Protein AF-A0A9P8JEL7-F1 (afdb_monomer)

Organism: Aureobasidium melanogenum (NCBI:txid46634)

pLDDT: mean 77.54, std 18.11, range [28.66, 95.94]

Radius of gyration: 21.6 Å; Cα contacts (8 Å, |Δi|>4): 444; chains: 1; bounding box: 57×40×59 Å

Secondary structure (DSSP, 8-state):
------EEEE-SSEEEEESSSSEEEEEEGGGEEEEEEEETTEEEEEEPPPSSTT-----TTS----SS---GGGSSS---EEEEE--SEE-GGGG-SSS-------------EEHHHHHHHHHHHHTTTTTTT-S-SEEEEEEEEEETTEEEEEEE-SSEEEEEESS-EEEEEGGGEEEEEEEE-TTSSEEEEEEEEEEEEEETTEEEEEEEEEEETT-EEEEE----HHHHHHTTTTSS-SEEEEE--

InterPro domains:
  IPR000969 FACT complex subunit SSRP1/POB3 [PR00887] (147-163)
  IPR000969 FACT complex subunit SSRP1/POB3 [PR00887] (169-185)
  IPR000969 FACT complex subunit SSRP1/POB3 [PR00887] (192-208)
  IPR024954 SSRP1, dimerization domain [PF03531] (2-89)
  IPR038167 SSRP1 domain superfamily [G3DSA:2.30.29.220] (1-96)
  IPR048993 FACT complex subunit SSRP1-like, first PH domain [PF21103] (137-248)
  IPR048993 FACT complex subunit SSRP1-like, first PH domain [cd13230] (132-248)
  IPR050454 RTT106/SSRP1 Histone Chaperone/FACT Complex [PTHR45849] (1-248)

Mean predicted aligned error: 12.72 Å

Solvent-accessible surface area (backbone atoms only — not comparable to full-atom values): 14861 Å² total; per-residue (Å²): 134,89,75,90,69,68,49,78,45,83,56,93,58,29,43,36,35,23,45,90,90,37,82,72,50,72,46,49,27,36,43,48,62,46,72,42,65,78,43,91,36,26,36,33,42,30,36,39,65,36,90,53,100,82,46,82,41,47,53,81,82,66,76,66,88,88,73,89,71,90,59,65,67,77,48,97,72,65,79,55,69,48,76,45,79,37,81,65,67,41,63,89,63,83,77,72,85,77,85,81,95,76,91,74,94,77,90,78,78,90,71,68,41,45,29,25,56,54,52,48,53,52,47,35,60,70,38,39,61,66,64,78,61,54,75,56,32,41,74,47,74,72,42,41,25,72,29,72,74,47,52,26,27,40,38,33,35,91,66,33,38,34,39,46,35,95,70,52,74,46,82,42,50,53,86,28,55,77,42,79,44,83,42,80,40,96,79,81,50,36,32,31,45,37,38,31,35,55,76,47,48,70,58,89,93,48,72,40,44,46,41,30,35,54,42,52,47,84,44,68,42,79,44,69,45,60,68,54,70,66,52,40,53,73,77,44,67,69,77,59,66,66,61,45,79,43,50,79,100

Sequence (249 aa):
RGWNWGKADFGKAELAFNVRNQPAFEIPYTEISNTNLAGKNEVAVEFSLPGDGDETGTNGALGGARGRGKKAGGSVDQMVEMRFYIPGTATRKEKKEEGDEDGSEADGEDDQQNAANLFYEMLMDKAEIGEVAGATFATFLDILHLTPRGRFDIDLYESSLRLRGKTYDYKIQYDSVKKFFLLPKPDDVHQLICIGLDPPLRQGQTRYPFLVMQFKREEDIVLDLNMTEEDLENKYKGKLQPRYEAPIA

Foldseek 3Di:
DPDDDADWDDDQFWIFGDDPNHTPDIGGLQQFQDWFCPDLQKIKTFGQADPDDPDPSTLPVSDDPPPDDPPPNPDPDDDGMDMDGHDDFDDPCPVPPDDDDDDDDDDDDDPRHRRNVVVRVSSCVSSVNPVSLDDFQWKDAQWQWPVVGFTWIWTHGDFWIWTHGPGDIDIGGPVQFDDWDWAQDPVNFKIKIKTAGVVFDDDPPDGHRIIITIFTQPDWDKIATPDDPCCCCPVVVVVDDRIDTHGPD

Structure (mmCIF, N/CA/C/O backbone):
data_AF-A0A9P8JEL7-F1
#
_entry.id   AF-A0A9P8JEL7-F1
#
loop_
_atom_site.group_PDB
_atom_site.id
_atom_site.type_symbol
_atom_site.label_atom_id
_atom_site.label_alt_id
_atom_site.label_comp_id
_atom_site.label_asym_id
_atom_site.label_entity_id
_atom_site.label_seq_id
_atom_site.pdbx_PDB_ins_code
_atom_site.Cartn_x
_atom_site.Cartn_y
_atom_site.Cartn_z
_atom_site.occupancy
_atom_site.B_iso_or_equiv
_atom_site.auth_seq_id
_atom_site.auth_comp_id
_atom_site.auth_asym_id
_atom_site.auth_atom_id
_atom_site.pdbx_PDB_model_num
ATOM 1 N N . ARG A 1 1 ? 12.492 -6.260 -33.524 1.00 61.81 1 ARG A N 1
ATOM 2 C CA . ARG A 1 1 ? 13.574 -7.277 -33.418 1.00 61.81 1 ARG A CA 1
ATOM 3 C C . ARG A 1 1 ? 13.517 -8.103 -32.123 1.00 61.81 1 ARG A C 1
ATOM 5 O O . ARG A 1 1 ? 14.362 -8.969 -31.977 1.00 61.81 1 ARG A O 1
ATOM 12 N N . GLY A 1 2 ? 12.522 -7.922 -31.239 1.00 72.88 2 GLY A N 1
ATOM 13 C CA . GLY A 1 2 ? 12.287 -8.836 -30.107 1.00 72.88 2 GLY A CA 1
ATOM 14 C C . GLY A 1 2 ? 13.440 -8.947 -29.104 1.00 72.88 2 GLY A C 1
ATOM 15 O O . GLY A 1 2 ? 13.518 -9.935 -28.389 1.00 72.88 2 GLY A O 1
ATOM 16 N N . TRP A 1 3 ? 14.362 -7.981 -29.085 1.00 82.06 3 TRP A N 1
ATOM 17 C CA . TRP A 1 3 ? 15.467 -7.961 -28.132 1.00 82.06 3 TRP A CA 1
ATOM 18 C C . TRP A 1 3 ? 14.985 -7.384 -26.809 1.00 82.06 3 TRP A C 1
ATOM 20 O O . TRP A 1 3 ? 14.320 -6.353 -26.791 1.00 82.06 3 TRP A O 1
ATOM 30 N N . ASN A 1 4 ? 15.344 -8.060 -25.726 1.00 80.44 4 ASN A N 1
ATOM 31 C CA . ASN A 1 4 ? 14.896 -7.787 -24.364 1.00 80.44 4 ASN A CA 1
ATOM 32 C C . ASN A 1 4 ? 16.039 -7.315 -23.447 1.00 80.44 4 ASN A C 1
ATOM 34 O O . ASN A 1 4 ? 15.911 -7.367 -22.229 1.00 80.44 4 ASN A O 1
ATOM 38 N N . TRP A 1 5 ? 17.165 -6.881 -24.022 1.00 87.00 5 TRP A N 1
ATOM 39 C CA . TRP A 1 5 ? 18.297 -6.309 -23.293 1.00 87.00 5 TRP A CA 1
ATOM 40 C C . TRP A 1 5 ? 18.553 -4.875 -23.757 1.00 87.00 5 TRP A C 1
ATOM 42 O O . TRP A 1 5 ? 18.529 -4.581 -24.955 1.00 87.00 5 TRP A O 1
ATOM 52 N N . GLY A 1 6 ? 18.812 -3.984 -22.806 1.00 89.44 6 GLY A N 1
ATOM 53 C CA . GLY A 1 6 ? 18.900 -2.549 -23.042 1.00 89.44 6 GLY A CA 1
ATOM 54 C C . GLY A 1 6 ? 19.285 -1.791 -21.778 1.00 89.44 6 GLY A C 1
ATOM 55 O O . GLY A 1 6 ? 19.618 -2.402 -20.763 1.00 89.44 6 GLY A O 1
ATOM 56 N N . LYS A 1 7 ? 19.258 -0.463 -21.865 1.00 88.94 7 LYS A N 1
ATOM 57 C CA . LYS A 1 7 ? 19.466 0.447 -20.736 1.00 88.94 7 LYS A CA 1
ATOM 58 C C . LYS A 1 7 ? 18.164 1.171 -20.435 1.00 88.94 7 LYS A C 1
ATOM 60 O O . LYS A 1 7 ? 17.445 1.530 -21.361 1.00 88.94 7 LYS A O 1
ATOM 65 N N . ALA A 1 8 ? 17.869 1.347 -19.158 1.00 90.12 8 ALA A N 1
ATOM 66 C CA . ALA A 1 8 ? 16.723 2.116 -18.717 1.00 90.12 8 ALA A CA 1
ATOM 67 C C . ALA A 1 8 ? 17.199 3.510 -18.301 1.00 90.12 8 ALA A C 1
ATOM 69 O O . ALA A 1 8 ? 18.075 3.624 -17.446 1.00 90.12 8 ALA A O 1
ATOM 70 N N . ASP A 1 9 ? 16.623 4.538 -18.911 1.00 90.44 9 ASP A N 1
ATOM 71 C CA . ASP A 1 9 ? 16.961 5.935 -18.677 1.00 90.44 9 ASP A CA 1
ATOM 72 C C . ASP A 1 9 ? 15.763 6.641 -18.031 1.00 90.44 9 ASP A C 1
ATOM 74 O O . ASP A 1 9 ? 14.642 6.627 -18.549 1.00 90.44 9 ASP A O 1
ATOM 78 N N . PHE A 1 10 ? 15.998 7.256 -16.872 1.00 89.94 10 PHE A N 1
ATOM 79 C CA . PHE A 1 10 ? 14.973 7.982 -16.127 1.00 89.94 10 PHE A CA 1
ATOM 80 C C . PHE A 1 10 ? 14.831 9.399 -16.684 1.00 89.94 10 PHE A C 1
ATOM 82 O O . PHE A 1 10 ? 15.595 10.304 -16.340 1.00 89.94 10 PHE A O 1
ATOM 89 N N . GLY A 1 11 ? 13.835 9.595 -17.545 1.00 88.00 11 GLY A N 1
ATOM 90 C CA . GLY A 1 11 ? 13.471 10.899 -18.079 1.00 88.00 11 GLY A CA 1
ATOM 91 C C . GLY A 1 11 ? 12.757 11.780 -17.051 1.00 88.00 11 GLY A C 1
ATOM 92 O O . GLY A 1 11 ? 12.637 11.457 -15.864 1.00 88.00 11 GLY A O 1
ATOM 93 N N . LYS A 1 12 ? 12.252 12.928 -17.518 1.00 85.31 12 LYS A N 1
ATOM 94 C CA . LYS A 1 12 ? 11.500 13.863 -16.666 1.00 85.31 12 LYS A CA 1
ATOM 95 C C . LYS A 1 12 ? 10.100 13.348 -16.314 1.00 85.31 12 LYS A C 1
ATOM 97 O O . LYS A 1 12 ? 9.680 13.536 -15.183 1.00 85.31 12 LYS A O 1
ATOM 102 N N . ALA A 1 13 ? 9.400 12.733 -17.267 1.00 84.19 13 ALA A N 1
ATOM 103 C CA . ALA A 1 13 ? 8.003 12.304 -17.114 1.00 84.19 13 ALA A CA 1
ATOM 104 C C . ALA A 1 13 ? 7.783 10.802 -17.380 1.00 84.19 13 ALA A C 1
ATOM 106 O O . ALA A 1 13 ? 6.679 10.292 -17.179 1.00 84.19 13 ALA A O 1
ATOM 107 N N . GLU A 1 14 ? 8.817 10.099 -17.837 1.00 89.50 14 GLU A N 1
ATOM 108 C CA . GLU A 1 14 ? 8.738 8.699 -18.239 1.00 89.50 14 GLU A CA 1
ATOM 109 C C . GLU A 1 14 ? 10.064 7.968 -18.029 1.00 89.50 14 GLU A C 1
ATOM 111 O O . GLU A 1 14 ? 11.141 8.574 -18.027 1.00 89.50 14 GLU A O 1
ATOM 116 N N . LEU A 1 15 ? 9.956 6.653 -17.876 1.00 91.56 15 LEU A N 1
ATOM 117 C CA . LEU A 1 15 ? 11.054 5.701 -17.916 1.00 91.56 15 LEU A CA 1
ATOM 118 C C . LEU A 1 15 ? 11.219 5.211 -19.360 1.00 91.56 15 LEU A C 1
ATOM 120 O O . LEU A 1 15 ? 10.336 4.525 -19.877 1.00 91.56 15 LEU A O 1
ATOM 124 N N . ALA A 1 16 ? 12.343 5.524 -20.000 1.00 91.75 16 ALA A N 1
ATOM 125 C CA . ALA A 1 16 ? 12.637 5.086 -21.362 1.00 91.75 16 ALA A CA 1
ATOM 126 C C . ALA A 1 16 ? 13.531 3.841 -21.349 1.00 91.75 16 ALA A C 1
ATOM 128 O O . ALA A 1 16 ? 14.573 3.824 -20.696 1.00 91.75 16 ALA A O 1
ATOM 129 N N . PHE A 1 17 ? 13.162 2.796 -22.090 1.00 92.06 17 PHE A N 1
ATOM 130 C CA . PHE A 1 17 ? 14.003 1.613 -22.270 1.00 92.06 17 PHE A CA 1
ATOM 131 C C . PHE A 1 17 ? 14.649 1.624 -23.654 1.00 92.06 17 PHE A C 1
ATOM 133 O O . PHE A 1 17 ? 13.976 1.482 -24.675 1.00 92.06 17 PHE A O 1
ATOM 140 N N . ASN A 1 18 ? 15.972 1.760 -23.691 1.00 90.25 18 ASN A N 1
ATOM 141 C CA . ASN A 1 18 ? 16.765 1.927 -24.898 1.00 90.25 18 ASN A CA 1
ATOM 142 C C . ASN A 1 18 ? 17.495 0.638 -25.295 1.00 90.25 18 ASN A C 1
ATOM 144 O O . ASN A 1 18 ? 18.279 0.071 -24.531 1.00 90.25 18 ASN A O 1
ATOM 148 N N . VAL A 1 19 ? 17.323 0.214 -26.547 1.00 91.12 19 VAL A N 1
ATOM 149 C CA . VAL A 1 19 ? 18.036 -0.918 -27.152 1.00 91.12 19 VAL A CA 1
ATOM 150 C C . VAL A 1 19 ? 18.961 -0.383 -28.243 1.00 91.12 19 VAL A C 1
ATOM 152 O O . VAL A 1 19 ? 18.504 0.074 -29.286 1.00 91.12 19 VAL A O 1
ATOM 155 N N . ARG A 1 20 ? 20.282 -0.451 -28.020 1.00 86.38 20 ARG A N 1
ATOM 156 C CA . ARG A 1 20 ? 21.312 0.145 -28.904 1.00 86.38 20 ARG A CA 1
ATOM 157 C C . ARG A 1 20 ? 21.113 1.652 -29.142 1.00 86.38 20 ARG A C 1
ATOM 159 O O . ARG A 1 20 ? 21.186 2.108 -30.281 1.00 86.38 20 ARG A O 1
ATOM 166 N N . ASN A 1 21 ? 20.874 2.409 -28.072 1.00 82.50 21 ASN A N 1
ATOM 167 C CA . ASN A 1 21 ? 20.646 3.862 -28.116 1.00 82.50 21 ASN A CA 1
ATOM 168 C C . ASN A 1 21 ? 19.451 4.268 -28.999 1.00 82.50 21 ASN A C 1
ATOM 170 O O . ASN A 1 21 ? 19.449 5.337 -29.606 1.00 82.50 21 ASN A O 1
ATOM 174 N N . GLN A 1 22 ? 18.457 3.388 -29.114 1.00 85.06 22 GLN A N 1
ATOM 175 C CA . GLN A 1 22 ? 17.167 3.676 -29.730 1.00 85.06 22 GLN A CA 1
ATOM 176 C C . GLN A 1 22 ? 16.063 3.312 -28.731 1.00 85.06 22 GLN A C 1
ATOM 178 O O . GLN A 1 22 ? 16.150 2.225 -28.145 1.00 85.06 22 GLN A O 1
ATOM 183 N N . PRO A 1 23 ? 15.036 4.160 -28.558 1.00 85.88 23 PRO A N 1
ATOM 184 C CA . PRO A 1 23 ? 13.928 3.874 -27.657 1.00 85.88 23 PRO A CA 1
ATOM 185 C C . PRO A 1 23 ? 13.154 2.658 -28.157 1.00 85.88 23 PRO A C 1
ATOM 187 O O . PRO A 1 23 ? 12.724 2.592 -29.310 1.00 85.88 23 PRO A O 1
ATOM 190 N N . ALA A 1 24 ? 13.027 1.656 -27.290 1.00 88.81 24 ALA A N 1
ATOM 191 C CA . ALA A 1 24 ? 12.201 0.483 -27.533 1.00 88.81 24 ALA A CA 1
ATOM 192 C C . ALA A 1 24 ? 10.780 0.705 -27.011 1.00 88.81 24 ALA A C 1
ATOM 194 O O . ALA A 1 24 ? 9.824 0.399 -27.720 1.00 88.81 24 ALA A O 1
ATOM 195 N N . PHE A 1 25 ? 10.651 1.233 -25.793 1.00 89.19 25 PHE A N 1
ATOM 196 C CA . PHE A 1 25 ? 9.383 1.663 -25.214 1.00 89.19 25 PHE A CA 1
ATOM 197 C C . PHE A 1 25 ? 9.615 2.700 -24.113 1.00 89.19 25 PHE A C 1
ATOM 199 O O . PHE A 1 25 ? 10.713 2.804 -23.565 1.00 89.19 25 PHE A O 1
ATOM 206 N N . GLU A 1 26 ? 8.554 3.423 -23.779 1.00 90.06 26 GLU A N 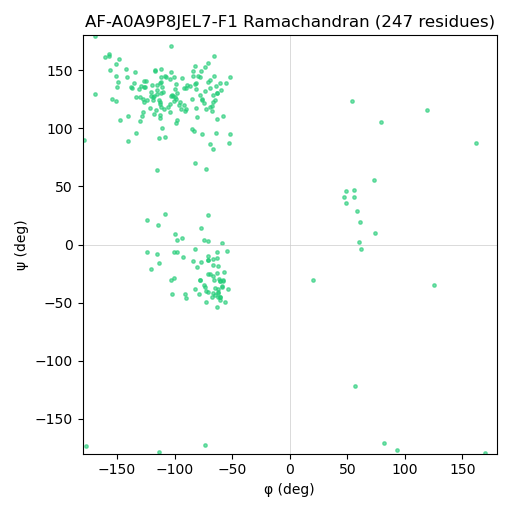1
ATOM 207 C CA . GLU A 1 26 ? 8.509 4.434 -22.726 1.00 90.06 26 GLU A CA 1
ATOM 208 C C . GLU A 1 26 ? 7.341 4.104 -21.792 1.00 90.06 26 GLU A C 1
ATOM 210 O O . GLU A 1 26 ? 6.258 3.734 -22.251 1.00 90.06 26 GLU A O 1
ATOM 215 N N . ILE A 1 27 ? 7.573 4.196 -20.483 1.00 89.88 27 ILE A N 1
ATOM 216 C CA . ILE A 1 27 ? 6.541 4.045 -19.456 1.00 89.88 27 ILE A CA 1
ATOM 217 C C . ILE A 1 27 ? 6.348 5.404 -18.783 1.00 89.88 27 ILE A C 1
ATOM 219 O O . ILE A 1 27 ? 7.223 5.831 -18.023 1.00 89.88 27 ILE A O 1
ATOM 223 N N . PRO A 1 28 ? 5.220 6.091 -19.019 1.00 88.75 28 PRO A N 1
ATOM 224 C CA . PRO A 1 28 ? 4.917 7.333 -18.326 1.00 88.75 28 PRO A CA 1
ATOM 225 C C . PRO A 1 28 ? 4.769 7.082 -16.826 1.00 88.75 28 PRO A C 1
ATOM 227 O O . PRO A 1 28 ? 3.972 6.236 -16.424 1.00 88.75 28 PRO A O 1
ATOM 230 N N . TYR A 1 29 ? 5.443 7.869 -15.986 1.00 86.12 29 TYR A N 1
ATOM 231 C CA . TYR A 1 29 ? 5.352 7.705 -14.530 1.00 86.12 29 TYR A CA 1
ATOM 232 C C . TYR A 1 29 ? 3.913 7.840 -14.016 1.00 86.12 29 TYR A C 1
ATOM 234 O O . TYR A 1 29 ? 3.506 7.143 -13.096 1.00 86.12 29 TYR A O 1
ATOM 242 N N . THR A 1 30 ? 3.101 8.661 -14.691 1.00 82.00 30 THR A N 1
ATOM 243 C CA . THR A 1 30 ? 1.664 8.817 -14.413 1.00 82.00 30 THR A CA 1
ATOM 244 C C . THR A 1 30 ? 0.857 7.519 -14.501 1.00 82.00 30 THR A C 1
ATOM 246 O O . THR A 1 30 ? -0.240 7.479 -13.956 1.00 82.00 30 THR A O 1
ATOM 249 N N . GLU A 1 31 ? 1.329 6.508 -15.239 1.00 81.75 31 GLU A N 1
ATOM 250 C CA . GLU A 1 31 ? 0.636 5.221 -15.426 1.00 81.75 31 GLU A CA 1
ATOM 251 C C . GLU A 1 31 ? 1.069 4.161 -14.414 1.00 81.75 31 GLU A C 1
ATOM 253 O O . GLU A 1 31 ? 0.434 3.111 -14.325 1.00 81.75 31 GLU A O 1
ATOM 258 N N . ILE A 1 32 ? 2.135 4.424 -13.660 1.00 85.44 32 ILE A N 1
ATOM 259 C CA . ILE A 1 32 ? 2.642 3.501 -12.657 1.00 85.44 32 ILE A CA 1
ATOM 260 C C . ILE A 1 32 ? 1.798 3.674 -11.398 1.00 85.44 32 ILE A C 1
ATOM 262 O O . ILE A 1 32 ? 1.772 4.747 -10.795 1.00 85.44 32 ILE A O 1
ATOM 266 N N . SER A 1 33 ? 1.100 2.614 -11.000 1.00 80.69 33 SER A N 1
ATOM 267 C CA . SER A 1 33 ? 0.328 2.599 -9.758 1.00 80.69 33 SER A CA 1
ATOM 268 C C . SER A 1 33 ? 1.210 2.296 -8.556 1.00 80.69 33 SER A C 1
ATOM 270 O O . SER A 1 33 ? 0.976 2.815 -7.465 1.00 80.69 33 SER A O 1
ATOM 272 N N . ASN A 1 34 ? 2.176 1.397 -8.747 1.00 83.31 34 ASN A N 1
ATOM 273 C CA . ASN A 1 34 ? 3.016 0.864 -7.689 1.00 83.31 34 ASN A CA 1
ATOM 274 C C . ASN A 1 34 ? 4.303 0.255 -8.266 1.00 83.31 34 ASN A C 1
ATOM 276 O O . ASN A 1 34 ? 4.383 -0.077 -9.450 1.00 83.31 34 ASN A O 1
ATOM 280 N N . THR A 1 35 ? 5.309 0.081 -7.417 1.00 87.25 35 THR A N 1
ATOM 281 C CA . THR A 1 35 ? 6.553 -0.617 -7.755 1.00 87.25 35 THR A CA 1
ATOM 282 C C . THR A 1 35 ? 7.023 -1.444 -6.564 1.00 87.25 35 THR A C 1
ATOM 284 O O . THR A 1 35 ? 6.731 -1.111 -5.417 1.00 87.25 35 THR A O 1
ATOM 287 N N . ASN A 1 36 ? 7.724 -2.549 -6.821 1.00 84.94 36 ASN A N 1
ATOM 288 C CA . ASN A 1 36 ? 8.219 -3.464 -5.791 1.00 84.94 36 ASN A CA 1
ATOM 289 C C . ASN A 1 36 ? 9.509 -4.179 -6.244 1.00 84.94 36 ASN A C 1
ATOM 291 O O . ASN A 1 36 ? 9.649 -4.567 -7.403 1.00 84.94 36 ASN A O 1
ATOM 295 N N . LEU A 1 37 ? 10.423 -4.433 -5.308 1.00 84.44 37 LEU A N 1
ATOM 296 C CA . LEU A 1 37 ? 11.489 -5.429 -5.422 1.00 84.44 37 LEU A CA 1
ATOM 297 C C . LEU A 1 37 ? 10.928 -6.867 -5.401 1.00 84.44 37 LEU A C 1
ATOM 299 O O . LEU A 1 37 ? 10.891 -7.543 -4.371 1.00 84.44 37 LEU A O 1
ATOM 303 N N . ALA A 1 38 ? 10.537 -7.370 -6.573 1.00 76.31 38 ALA A N 1
ATOM 304 C CA . ALA A 1 38 ? 10.026 -8.733 -6.754 1.00 76.31 38 ALA A CA 1
ATOM 305 C C . ALA A 1 38 ? 11.081 -9.834 -6.511 1.00 76.31 38 ALA A C 1
ATOM 307 O O . ALA A 1 38 ? 10.733 -10.995 -6.289 1.00 76.31 38 ALA A O 1
ATOM 308 N N . GLY A 1 39 ? 12.367 -9.480 -6.530 1.00 80.31 39 GLY A N 1
ATOM 309 C CA . GLY A 1 39 ? 13.484 -10.379 -6.261 1.00 80.31 39 GLY A CA 1
ATOM 310 C C . GLY A 1 39 ? 14.790 -9.608 -6.092 1.00 80.31 39 GLY A C 1
ATOM 311 O O . GLY A 1 39 ? 14.823 -8.391 -6.237 1.00 80.31 39 GLY A O 1
ATOM 312 N N . LYS A 1 40 ? 15.899 -10.313 -5.819 1.00 82.50 40 LYS A N 1
ATOM 313 C CA . LYS A 1 40 ? 17.206 -9.668 -5.575 1.00 82.50 40 LYS A CA 1
ATOM 314 C C . LYS A 1 40 ? 17.608 -8.718 -6.710 1.00 82.50 40 LYS A C 1
ATOM 316 O O . LYS A 1 40 ? 18.161 -7.667 -6.437 1.00 82.50 40 LYS A O 1
ATOM 321 N N . ASN A 1 41 ? 17.323 -9.096 -7.952 1.00 89.00 41 ASN A N 1
ATOM 322 C CA . ASN A 1 41 ? 17.662 -8.334 -9.153 1.00 89.00 41 ASN A CA 1
ATOM 323 C C . ASN A 1 41 ? 16.413 -8.051 -10.002 1.00 89.00 41 ASN A C 1
ATOM 325 O O . ASN A 1 41 ? 16.527 -7.865 -11.208 1.00 89.00 41 ASN A O 1
ATOM 329 N N . GLU A 1 42 ? 15.218 -8.108 -9.412 1.00 89.69 42 GLU A N 1
ATOM 330 C CA . GLU A 1 42 ? 13.962 -7.971 -10.151 1.00 89.69 42 GLU A CA 1
ATOM 331 C C . GLU A 1 42 ? 13.127 -6.834 -9.579 1.00 89.69 42 GLU A C 1
ATOM 333 O O . GLU A 1 42 ? 12.792 -6.845 -8.395 1.00 89.69 42 GLU A O 1
ATOM 338 N N . VAL A 1 43 ? 12.767 -5.882 -10.438 1.00 90.25 43 VAL A N 1
ATOM 339 C CA . VAL A 1 43 ? 11.871 -4.773 -10.097 1.00 90.25 43 VAL A CA 1
ATOM 340 C C . VAL A 1 43 ? 10.574 -4.945 -10.874 1.00 90.25 43 VAL A C 1
ATOM 342 O O . VAL A 1 43 ? 10.588 -5.004 -12.105 1.00 90.25 43 VAL A O 1
ATOM 345 N N . ALA A 1 44 ? 9.462 -5.058 -10.154 1.00 90.38 44 ALA A N 1
ATOM 346 C CA . ALA A 1 44 ? 8.118 -5.089 -10.708 1.00 90.38 44 ALA A CA 1
ATOM 347 C C . ALA A 1 44 ? 7.539 -3.674 -10.762 1.00 90.38 44 ALA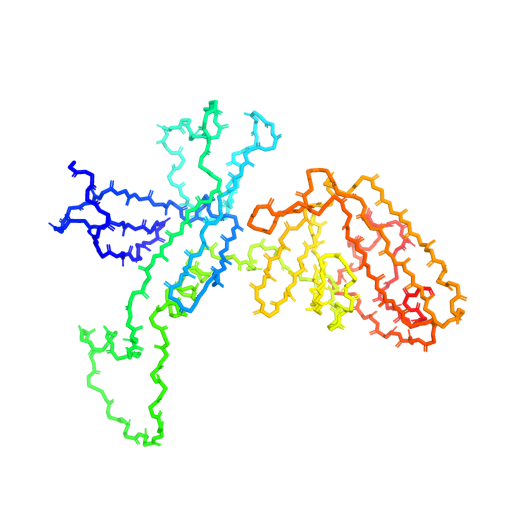 A C 1
ATOM 349 O O . ALA A 1 44 ? 7.623 -2.926 -9.792 1.00 90.38 44 ALA A O 1
ATOM 350 N N . VAL A 1 45 ? 6.933 -3.343 -11.896 1.00 90.19 45 VAL A N 1
ATOM 351 C CA . VAL A 1 45 ? 6.216 -2.100 -12.168 1.00 90.19 45 VAL A CA 1
ATOM 352 C C . VAL A 1 45 ? 4.764 -2.473 -12.421 1.00 90.19 45 VAL A C 1
ATOM 354 O O . VAL A 1 45 ? 4.466 -3.193 -13.377 1.00 90.19 45 VAL A O 1
ATOM 357 N N . GLU A 1 46 ? 3.874 -2.019 -11.549 1.00 86.62 46 GLU A N 1
ATOM 358 C CA . GLU A 1 46 ? 2.436 -2.245 -11.656 1.00 86.62 46 GLU A CA 1
ATOM 359 C C . GLU A 1 46 ? 1.775 -1.017 -12.274 1.00 86.62 46 GLU A C 1
ATOM 361 O O . GLU A 1 46 ? 2.118 0.123 -11.948 1.00 86.62 46 GLU A O 1
ATOM 366 N N . PHE A 1 47 ? 0.834 -1.258 -13.182 1.00 84.69 47 PHE A N 1
ATOM 367 C CA . PHE A 1 47 ? 0.159 -0.205 -13.926 1.00 84.69 47 PHE A CA 1
ATOM 368 C C . PHE A 1 47 ? -1.245 0.018 -13.389 1.00 84.69 47 PHE A C 1
ATOM 370 O O . PHE A 1 47 ? -1.972 -0.924 -13.062 1.00 84.69 47 PHE A O 1
ATOM 377 N N . SER A 1 48 ? -1.656 1.280 -13.369 1.00 75.06 48 SER A N 1
ATOM 378 C CA . SER A 1 48 ? -3.023 1.632 -13.029 1.00 75.06 48 SER A CA 1
ATOM 379 C C . SER A 1 48 ? -3.991 1.148 -14.102 1.00 75.06 48 SER A C 1
ATOM 381 O O . SER A 1 48 ? -3.944 1.589 -15.252 1.00 75.06 48 SER A O 1
ATOM 383 N N . LEU A 1 49 ? -4.917 0.278 -13.707 1.00 69.56 49 LEU A N 1
ATOM 384 C CA . LEU A 1 49 ? -6.019 -0.142 -14.563 1.00 69.56 49 LEU A CA 1
ATOM 385 C C . LEU A 1 49 ? -7.205 0.814 -14.371 1.00 69.56 49 LEU A C 1
ATOM 387 O O . LEU A 1 49 ? -7.514 1.171 -13.232 1.00 69.56 49 LEU A O 1
ATOM 391 N N . PRO A 1 50 ? -7.885 1.236 -15.445 1.00 62.94 50 PRO A N 1
ATOM 392 C CA . PRO A 1 50 ? -9.122 1.996 -15.327 1.00 62.94 50 PRO A CA 1
ATOM 393 C C . PRO A 1 50 ? -10.211 1.109 -14.715 1.00 62.94 50 PRO A C 1
ATOM 395 O O . PRO A 1 50 ? -10.502 0.033 -15.239 1.00 62.94 50 PRO A O 1
ATOM 398 N N . GLY A 1 51 ? -10.785 1.552 -13.593 1.00 55.56 51 GLY A N 1
ATOM 399 C CA . GLY A 1 51 ? -11.793 0.798 -12.838 1.00 55.56 51 GLY A CA 1
ATOM 400 C C . GLY A 1 51 ? -13.118 0.625 -13.581 1.00 55.56 51 GLY A C 1
ATOM 401 O O . GLY A 1 51 ? -13.791 -0.374 -13.383 1.00 55.56 51 GLY A O 1
ATOM 402 N N . ASP A 1 52 ? -13.444 1.557 -14.472 1.00 49.56 52 ASP A N 1
ATOM 403 C CA . ASP A 1 52 ? -14.523 1.501 -15.455 1.00 49.56 52 ASP A CA 1
ATOM 404 C C . ASP A 1 52 ? -14.294 2.683 -16.404 1.00 49.56 52 ASP A C 1
ATOM 406 O O . ASP A 1 52 ? -14.080 3.785 -15.913 1.00 49.56 52 ASP A O 1
ATOM 410 N N . GLY A 1 53 ? -14.288 2.435 -17.723 1.00 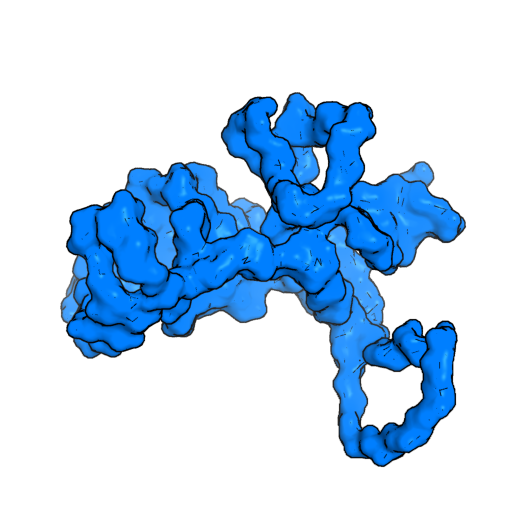44.34 53 GLY A N 1
ATOM 411 C CA . GLY A 1 53 ? -14.351 3.324 -18.912 1.00 44.34 53 GLY A CA 1
ATOM 412 C C . GLY A 1 53 ? -14.003 4.832 -18.898 1.00 44.34 53 GLY A C 1
ATOM 413 O O . GLY A 1 53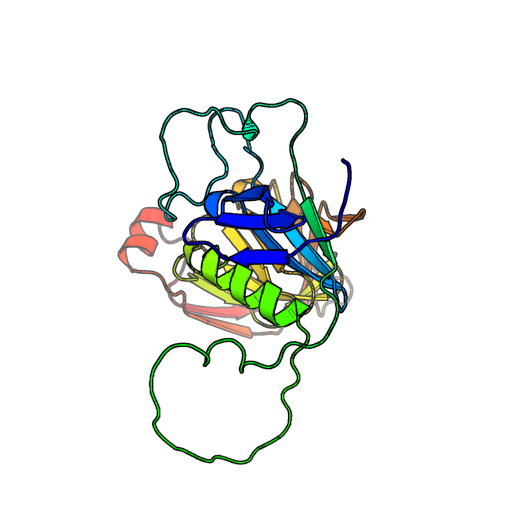 ? -13.549 5.329 -19.928 1.00 44.34 53 GLY A O 1
ATOM 414 N N . ASP A 1 54 ? -14.214 5.552 -17.801 1.00 47.12 54 ASP A N 1
ATOM 415 C CA . ASP A 1 54 ? -14.096 7.001 -17.643 1.00 47.12 54 ASP A CA 1
ATOM 416 C C . ASP A 1 54 ? -12.949 7.450 -16.714 1.00 47.12 54 ASP A C 1
ATOM 418 O O . ASP A 1 54 ? -12.531 8.608 -16.790 1.00 47.12 54 ASP A O 1
ATOM 422 N N . GLU A 1 55 ? -12.369 6.570 -15.888 1.00 50.22 55 GLU A N 1
ATOM 423 C CA . GLU A 1 55 ? -11.200 6.917 -15.064 1.00 50.22 55 GLU A CA 1
ATOM 424 C C . GLU A 1 55 ? -9.894 6.489 -15.729 1.00 50.22 55 GLU A C 1
ATOM 426 O O . GLU A 1 55 ? -9.657 5.310 -15.947 1.00 50.22 55 GLU A O 1
ATOM 431 N N . THR A 1 56 ? -8.985 7.422 -16.021 1.00 48.09 56 THR A N 1
ATOM 432 C CA . THR A 1 56 ? -7.733 7.108 -16.735 1.00 48.09 56 THR A CA 1
ATOM 433 C C . THR A 1 56 ? -6.683 6.385 -15.887 1.00 48.09 56 THR A C 1
ATOM 435 O O . THR A 1 56 ? -5.570 6.199 -16.369 1.00 48.09 56 THR A O 1
ATOM 438 N N . GLY A 1 57 ? -6.978 6.019 -14.632 1.00 49.94 57 GLY A N 1
ATOM 439 C CA . GLY A 1 57 ? -6.043 5.365 -13.703 1.00 49.94 57 GLY A CA 1
ATOM 440 C C . GLY A 1 57 ? -4.793 6.192 -13.350 1.00 49.94 57 GLY A C 1
ATOM 441 O O . GLY A 1 57 ? -3.973 5.779 -12.541 1.00 49.94 57 GLY A O 1
ATOM 442 N N . THR A 1 58 ? -4.602 7.368 -13.940 1.00 51.75 58 THR A N 1
ATOM 443 C CA . THR A 1 58 ? -3.330 8.089 -13.866 1.00 51.75 58 THR A CA 1
ATOM 444 C C . THR A 1 58 ? -3.182 8.921 -12.600 1.00 51.75 58 THR A C 1
ATOM 446 O O . THR A 1 58 ? -4.126 9.603 -12.200 1.00 51.75 58 THR A O 1
ATOM 449 N N . ASN A 1 59 ? -1.956 9.001 -12.077 1.00 52.78 59 ASN A N 1
ATOM 450 C CA . ASN A 1 59 ? -1.565 9.997 -11.079 1.00 52.78 59 ASN A CA 1
ATOM 451 C C . ASN A 1 59 ? -1.669 11.410 -11.696 1.00 52.78 59 ASN A C 1
ATOM 453 O O . ASN A 1 59 ? -0.782 11.865 -12.419 1.00 52.78 59 ASN A O 1
ATOM 457 N N . GLY A 1 60 ? -2.799 12.092 -11.474 1.00 51.06 60 GLY A N 1
ATOM 458 C CA . GLY A 1 60 ? -3.152 13.354 -12.142 1.00 51.06 60 GLY A CA 1
ATOM 459 C C . GLY A 1 60 ? -2.260 14.556 -11.800 1.00 51.06 60 GLY A C 1
ATOM 460 O O . GLY A 1 60 ? -2.336 15.569 -12.497 1.00 51.06 60 GLY A O 1
ATOM 461 N N . ALA A 1 61 ? -1.422 14.435 -10.765 1.00 50.56 61 ALA A N 1
ATOM 462 C CA . ALA A 1 61 ? -0.486 15.458 -10.299 1.00 50.56 61 ALA A CA 1
ATOM 463 C C . ALA A 1 61 ? 0.788 15.561 -11.161 1.00 50.56 61 ALA A C 1
ATOM 465 O O . ALA A 1 61 ? 1.295 16.659 -11.377 1.00 50.56 61 ALA A O 1
ATOM 466 N N . LEU A 1 62 ? 1.239 14.452 -11.757 1.00 51.59 62 LEU A N 1
ATOM 467 C CA . LEU A 1 62 ? 2.529 14.339 -12.456 1.00 51.59 62 LEU A CA 1
ATOM 468 C C . LEU A 1 62 ? 2.578 14.972 -13.863 1.00 51.59 62 LEU A C 1
ATOM 470 O O . LEU A 1 62 ? 3.507 14.723 -14.627 1.00 51.59 62 LEU A O 1
ATOM 474 N N . GLY A 1 63 ? 1.591 15.800 -14.231 1.00 48.22 63 GLY A N 1
ATOM 475 C CA . GLY A 1 63 ? 1.691 16.710 -15.381 1.00 48.22 63 GLY A CA 1
ATOM 476 C C . GLY A 1 63 ? 2.188 16.077 -16.691 1.00 48.22 63 GLY A C 1
ATOM 477 O O . GLY A 1 63 ? 3.057 16.639 -17.351 1.00 48.22 63 GLY A O 1
ATOM 478 N N . GLY A 1 64 ? 1.663 14.910 -17.074 1.00 47.38 64 GLY A N 1
ATOM 479 C CA . GLY A 1 64 ? 1.973 14.260 -18.352 1.00 47.38 64 GLY A CA 1
ATOM 480 C C . GLY A 1 64 ? 1.139 14.813 -19.513 1.00 47.38 64 GLY A C 1
ATOM 481 O O . GLY A 1 64 ? 0.030 15.312 -19.313 1.00 47.38 64 GLY A O 1
ATOM 482 N N . ALA A 1 65 ? 1.663 14.720 -20.739 1.00 41.66 65 ALA A N 1
ATOM 483 C CA . ALA A 1 65 ? 1.067 15.262 -21.961 1.00 41.66 65 ALA A CA 1
ATOM 484 C C . ALA A 1 65 ? -0.403 14.830 -22.167 1.00 41.66 65 ALA A C 1
ATOM 486 O O . ALA A 1 65 ? -0.703 13.804 -22.772 1.00 41.66 65 ALA A O 1
ATOM 487 N N . ARG A 1 66 ? -1.346 15.679 -21.736 1.00 54.03 66 ARG A N 1
ATOM 488 C CA . ARG A 1 66 ? -2.795 15.591 -22.014 1.00 54.03 66 ARG A CA 1
ATOM 489 C C . ARG A 1 66 ? -3.155 15.908 -23.480 1.00 54.03 66 ARG A C 1
ATOM 491 O O . ARG A 1 66 ? -4.262 16.343 -23.780 1.00 54.03 66 ARG A O 1
ATOM 498 N N . GLY A 1 67 ? -2.234 15.713 -24.421 1.00 39.16 67 GLY A N 1
ATOM 499 C CA . GLY A 1 67 ? -2.413 16.074 -25.823 1.00 39.16 67 GLY A CA 1
ATOM 500 C C . GLY A 1 67 ? -2.579 14.854 -26.722 1.00 39.16 67 GLY A C 1
ATOM 501 O O . GLY A 1 67 ? -1.597 14.371 -27.261 1.00 39.16 67 GLY A O 1
ATOM 502 N N . ARG A 1 68 ? -3.824 14.428 -26.972 1.00 36.28 68 ARG A N 1
ATOM 503 C CA . ARG A 1 68 ? -4.219 13.565 -28.114 1.00 36.28 68 ARG A CA 1
ATOM 504 C C . ARG A 1 68 ? -3.828 12.076 -28.082 1.00 36.28 68 ARG A C 1
ATOM 506 O O . ARG A 1 68 ? -3.342 11.545 -29.076 1.00 36.28 68 ARG A O 1
ATOM 513 N N . GLY A 1 69 ? -4.199 11.347 -27.035 1.00 41.56 69 GLY A N 1
ATOM 514 C CA . GLY A 1 69 ? -4.275 9.886 -27.132 1.00 41.56 69 GLY A CA 1
ATOM 515 C C . GLY A 1 69 ? -5.261 9.304 -26.133 1.00 41.56 69 GLY A C 1
ATOM 516 O O . GLY A 1 69 ? -5.133 9.557 -24.940 1.00 41.56 69 GLY A O 1
ATOM 517 N N . LYS A 1 70 ? -6.238 8.514 -26.598 1.00 42.47 70 LYS A N 1
ATOM 518 C CA . LYS A 1 70 ? -6.911 7.540 -25.725 1.00 42.47 70 LYS A CA 1
ATOM 519 C C . LYS A 1 70 ? -5.827 6.551 -25.289 1.00 42.47 70 LYS A C 1
ATOM 521 O O . LYS A 1 70 ? -5.329 5.809 -26.131 1.00 42.47 70 LYS A O 1
ATOM 526 N N . LYS A 1 71 ? -5.399 6.602 -24.024 1.00 52.00 71 LYS A N 1
ATOM 527 C CA . LYS A 1 71 ? -4.417 5.652 -23.480 1.00 52.00 71 LYS A CA 1
ATOM 528 C C . LYS A 1 71 ? -5.002 4.234 -23.431 1.00 52.00 71 LYS A C 1
ATOM 530 O O . LYS A 1 71 ? -6.220 4.055 -23.482 1.00 52.00 71 LYS A O 1
ATOM 535 N N . ALA A 1 72 ? -4.112 3.248 -23.311 1.00 50.66 72 ALA A N 1
ATOM 536 C CA . ALA A 1 72 ? -4.363 1.800 -23.308 1.00 50.66 72 ALA A CA 1
ATOM 537 C C . ALA A 1 72 ? -5.402 1.300 -22.277 1.00 50.66 72 ALA A C 1
ATOM 539 O O . ALA A 1 72 ? -5.806 0.146 -22.316 1.00 50.66 72 ALA A O 1
ATOM 540 N N . GLY A 1 73 ? -5.911 2.164 -21.399 1.00 46.75 73 GLY A N 1
ATOM 541 C CA . GLY A 1 73 ? -7.023 1.854 -20.504 1.00 46.75 73 GLY A CA 1
ATOM 542 C C . GLY A 1 73 ? -8.362 1.528 -21.198 1.00 46.75 73 GLY A C 1
ATOM 543 O O . GLY A 1 73 ? -9.287 1.021 -20.579 1.00 46.75 73 GLY A O 1
ATOM 544 N N . GLY A 1 74 ? -8.496 1.778 -22.501 1.00 49.62 74 GLY A N 1
ATOM 545 C CA . GLY A 1 74 ? -9.690 1.384 -23.259 1.00 49.62 74 GLY A CA 1
ATOM 546 C C . GLY A 1 74 ? -9.561 0.075 -24.046 1.00 49.62 74 GLY A C 1
ATOM 547 O O . GLY A 1 74 ? -10.536 -0.329 -24.679 1.00 49.62 74 GLY A O 1
ATOM 548 N N . SER A 1 75 ? -8.376 -0.547 -24.106 1.00 57.94 75 SER A N 1
ATOM 549 C CA . SER A 1 75 ? -8.175 -1.766 -24.900 1.00 57.94 75 SER A CA 1
ATOM 550 C C . SER A 1 75 ? -8.600 -3.019 -24.138 1.00 57.94 75 SER A C 1
ATOM 552 O O . SER A 1 75 ? -8.517 -3.072 -22.916 1.00 57.94 75 SER A O 1
ATOM 554 N N . VAL A 1 76 ? -9.060 -4.032 -24.883 1.00 64.19 76 VAL A N 1
ATOM 555 C CA . VAL A 1 76 ? -9.455 -5.346 -24.339 1.00 64.19 76 VAL A CA 1
ATOM 556 C C . VAL A 1 76 ? -8.285 -6.007 -23.603 1.00 64.19 76 VAL A C 1
ATOM 558 O O . VAL A 1 76 ? -8.482 -6.613 -22.554 1.00 64.19 76 VAL A O 1
ATOM 561 N N . ASP A 1 77 ? -7.072 -5.828 -24.127 1.00 74.88 77 ASP A N 1
ATOM 562 C CA . ASP A 1 77 ? -5.831 -6.245 -23.485 1.00 74.88 77 ASP A CA 1
ATOM 563 C C . ASP A 1 77 ? -5.159 -5.035 -22.835 1.00 74.88 77 ASP A C 1
ATOM 565 O O . ASP A 1 77 ? -4.944 -4.008 -23.485 1.00 74.88 77 ASP A O 1
ATOM 569 N N . GLN A 1 78 ? -4.816 -5.161 -21.556 1.00 75.56 78 GLN A N 1
ATOM 570 C CA . GLN A 1 78 ? -4.174 -4.110 -20.773 1.00 75.56 78 GLN A CA 1
ATOM 571 C C . GLN A 1 78 ? -2.907 -4.645 -20.120 1.00 75.56 78 GLN A C 1
ATOM 573 O O . GLN A 1 78 ? -2.862 -5.783 -19.646 1.00 75.56 78 GLN A O 1
ATOM 578 N N . MET A 1 79 ? -1.868 -3.813 -20.091 1.00 80.69 79 MET A N 1
ATOM 579 C CA . MET A 1 79 ? -0.660 -4.119 -19.340 1.00 80.69 79 MET A CA 1
ATOM 580 C C . MET A 1 79 ? -0.956 -3.934 -17.853 1.00 80.69 79 MET A C 1
ATOM 582 O O . MET A 1 79 ? -1.384 -2.864 -17.442 1.00 80.69 79 MET A O 1
ATOM 586 N N . VAL A 1 80 ? -0.765 -4.996 -17.072 1.00 82.25 80 VAL A N 1
ATOM 587 C CA . VAL A 1 80 ? -1.051 -4.999 -15.627 1.00 82.25 80 VAL A CA 1
ATOM 588 C C . VAL A 1 80 ? 0.236 -4.871 -14.821 1.00 82.25 80 VAL A C 1
ATOM 590 O O . VAL A 1 80 ? 0.303 -4.125 -13.852 1.00 82.25 80 VAL A O 1
ATOM 593 N N . GLU A 1 81 ? 1.272 -5.596 -15.237 1.00 87.75 81 GLU A N 1
ATOM 594 C CA . GLU A 1 81 ? 2.547 -5.672 -14.537 1.00 87.75 81 GLU A CA 1
ATOM 595 C C . GLU A 1 81 ? 3.671 -5.897 -15.554 1.00 87.75 81 GLU A C 1
ATOM 597 O O . GLU A 1 81 ? 3.522 -6.680 -16.498 1.00 87.75 81 GLU A O 1
ATOM 602 N N . MET A 1 82 ? 4.806 -5.235 -15.347 1.00 90.38 82 MET A N 1
ATOM 603 C CA . MET A 1 82 ? 6.059 -5.489 -16.053 1.00 90.38 82 MET A CA 1
ATOM 604 C C . MET A 1 82 ? 7.162 -5.769 -15.035 1.00 90.38 82 MET A C 1
ATOM 606 O O . MET A 1 82 ? 7.236 -5.109 -14.007 1.00 90.38 82 MET A O 1
ATOM 610 N N . ARG A 1 83 ? 8.045 -6.729 -15.323 1.00 91.00 83 ARG A N 1
ATOM 611 C CA . ARG A 1 83 ? 9.213 -7.018 -14.479 1.00 91.00 83 ARG A CA 1
ATOM 612 C C . ARG A 1 83 ? 10.502 -6.793 -15.242 1.00 91.00 83 ARG A C 1
ATOM 614 O O . ARG A 1 83 ? 10.699 -7.369 -16.312 1.00 91.00 83 ARG A O 1
ATOM 621 N N . PHE A 1 84 ? 11.386 -5.999 -14.656 1.00 91.38 84 PHE A N 1
ATOM 622 C CA . PHE A 1 84 ? 12.737 -5.779 -15.145 1.00 91.38 84 PHE A CA 1
ATOM 623 C C . PHE A 1 84 ? 13.723 -6.624 -14.360 1.00 91.38 84 PHE A C 1
ATOM 625 O O . PHE A 1 84 ? 13.710 -6.614 -13.133 1.00 91.38 84 PHE A O 1
ATOM 632 N N . TYR A 1 85 ? 14.620 -7.297 -15.075 1.00 92.50 85 TYR A N 1
ATOM 633 C CA . TYR A 1 85 ? 15.820 -7.864 -14.479 1.00 92.50 85 TYR A CA 1
ATOM 634 C C . TYR A 1 85 ? 16.951 -6.832 -14.549 1.00 92.50 85 TYR A C 1
ATOM 636 O O . TYR A 1 85 ? 17.372 -6.451 -15.643 1.00 92.50 85 TYR A O 1
ATOM 644 N N . ILE A 1 86 ? 17.441 -6.393 -13.391 1.00 91.69 86 ILE A N 1
ATOM 645 C CA . ILE A 1 86 ? 18.500 -5.391 -13.241 1.00 91.69 86 ILE A CA 1
ATOM 646 C C . ILE A 1 86 ? 19.762 -6.088 -12.701 1.00 91.69 86 ILE A C 1
ATOM 648 O O . ILE A 1 86 ? 19.834 -6.395 -11.510 1.00 91.69 86 ILE A O 1
ATOM 652 N N . PRO A 1 87 ? 20.751 -6.407 -13.556 1.00 88.31 87 PRO A N 1
ATOM 653 C CA . PRO A 1 87 ? 21.972 -7.072 -13.119 1.00 88.31 87 PRO A CA 1
ATOM 654 C C . PRO A 1 87 ? 22.943 -6.117 -12.413 1.00 88.31 87 PRO A C 1
ATOM 656 O O . PRO A 1 87 ? 23.091 -4.964 -12.807 1.00 88.31 87 PRO A O 1
ATOM 659 N N . GLY A 1 88 ? 23.711 -6.662 -11.466 1.00 86.31 88 GLY A N 1
ATOM 660 C CA . GLY A 1 88 ? 24.903 -6.019 -10.907 1.00 86.31 88 GLY A CA 1
ATOM 661 C C . GLY A 1 88 ? 24.674 -5.199 -9.636 1.00 86.31 88 GLY A C 1
ATOM 662 O O . GLY A 1 88 ? 23.589 -5.164 -9.058 1.00 86.31 88 GLY A O 1
ATOM 663 N N . THR A 1 89 ? 25.748 -4.568 -9.176 1.00 78.38 89 THR A N 1
ATOM 664 C CA . THR A 1 89 ? 25.755 -3.570 -8.103 1.00 78.38 89 THR A CA 1
ATOM 665 C C . THR A 1 89 ? 26.001 -2.205 -8.732 1.00 78.38 89 THR A C 1
ATOM 667 O O . THR A 1 89 ? 26.730 -2.105 -9.719 1.00 78.38 89 THR A O 1
ATOM 670 N N . ALA A 1 90 ? 25.372 -1.162 -8.199 1.00 69.12 90 ALA A N 1
ATOM 671 C CA . ALA A 1 90 ? 25.615 0.200 -8.650 1.00 69.12 90 ALA A CA 1
ATOM 672 C C . ALA A 1 90 ? 26.243 0.984 -7.501 1.00 69.12 90 ALA A C 1
ATOM 674 O O . ALA A 1 90 ? 25.764 0.965 -6.370 1.00 69.12 90 ALA A O 1
ATOM 675 N N . THR A 1 91 ? 27.355 1.653 -7.787 1.00 56.81 91 THR A N 1
ATOM 676 C CA . THR A 1 91 ? 27.957 2.597 -6.853 1.00 56.81 91 THR A CA 1
ATOM 677 C C . THR A 1 91 ? 27.291 3.949 -7.064 1.00 56.81 91 THR A C 1
ATOM 679 O O . THR A 1 91 ? 27.109 4.408 -8.190 1.00 56.81 91 THR A O 1
ATOM 682 N N . ARG A 1 92 ? 26.952 4.639 -5.973 1.00 51.31 92 ARG A N 1
ATOM 683 C CA . ARG A 1 92 ? 26.313 5.972 -5.971 1.00 51.31 92 ARG A CA 1
ATOM 684 C C . ARG A 1 92 ? 27.129 7.070 -6.700 1.00 51.31 92 ARG A C 1
ATOM 686 O O . ARG A 1 92 ? 26.709 8.223 -6.741 1.00 51.31 92 ARG A O 1
ATOM 693 N N . LYS A 1 93 ? 28.294 6.732 -7.272 1.00 42.75 93 LYS A N 1
ATOM 694 C CA . LYS A 1 93 ? 29.264 7.635 -7.911 1.00 42.75 93 LYS A CA 1
ATOM 695 C C . LYS A 1 93 ? 28.976 7.995 -9.373 1.00 42.75 93 LYS A C 1
ATOM 697 O O . LYS A 1 93 ? 29.530 8.990 -9.824 1.00 42.75 93 LYS A O 1
ATOM 702 N N . GLU A 1 94 ? 28.090 7.309 -10.097 1.00 40.53 94 GLU A N 1
ATOM 703 C CA . GLU A 1 94 ? 27.846 7.635 -11.523 1.00 40.53 94 GLU A CA 1
ATOM 704 C C . GLU A 1 94 ? 27.086 8.962 -11.768 1.00 40.53 94 GLU A C 1
ATOM 706 O O . GLU A 1 94 ? 26.843 9.331 -12.911 1.00 40.53 94 GLU A O 1
ATOM 711 N N . LYS A 1 95 ? 26.758 9.740 -10.722 1.00 43.25 95 LYS A N 1
ATOM 712 C CA . LYS A 1 95 ? 26.239 11.120 -10.851 1.00 43.25 95 LYS A CA 1
ATOM 713 C C . LYS A 1 95 ? 27.287 12.234 -10.683 1.00 43.25 95 LYS A C 1
ATOM 715 O O . LYS A 1 95 ? 26.906 13.398 -10.695 1.00 43.25 95 LYS A O 1
ATOM 720 N N . LYS A 1 96 ? 28.580 11.922 -10.522 1.00 36.69 96 LYS A N 1
ATOM 721 C CA . LYS A 1 96 ? 29.655 12.930 -10.360 1.00 36.69 96 LYS A CA 1
ATOM 722 C C . LYS A 1 96 ? 30.585 13.077 -11.577 1.00 36.69 96 LYS A C 1
ATOM 724 O O . LYS A 1 96 ? 31.715 13.520 -11.426 1.00 36.69 96 LYS A O 1
ATOM 729 N N . GLU A 1 97 ? 30.122 12.763 -12.782 1.00 36.44 97 GLU A N 1
ATOM 730 C CA . GLU A 1 97 ? 30.794 13.192 -14.020 1.00 36.44 97 GLU A CA 1
ATOM 731 C C . GLU A 1 97 ? 29.892 14.153 -14.801 1.00 36.44 97 GLU A C 1
ATOM 733 O O . GLU A 1 97 ? 29.404 13.821 -15.869 1.00 36.44 97 GLU A O 1
ATOM 738 N N . GLU A 1 98 ? 29.605 15.316 -14.211 1.00 39.97 98 GLU A N 1
ATOM 739 C CA . GLU A 1 98 ? 29.449 16.612 -14.898 1.00 39.97 98 GLU A CA 1
ATOM 740 C C . GLU A 1 98 ? 29.144 17.693 -13.840 1.00 39.97 98 GLU A C 1
ATOM 742 O O . GLU A 1 98 ? 27.992 17.944 -13.495 1.00 39.97 98 GLU A O 1
ATOM 747 N N . GLY A 1 99 ? 30.197 18.326 -13.303 1.00 33.41 99 GLY A N 1
ATOM 748 C CA . GLY A 1 99 ? 30.095 19.588 -12.556 1.00 33.41 99 GLY A CA 1
ATOM 749 C C . GLY A 1 99 ? 30.561 19.557 -11.095 1.00 33.41 99 GLY A C 1
ATOM 750 O O . GLY A 1 99 ? 29.928 18.939 -10.247 1.00 33.41 99 GLY A O 1
ATOM 751 N N . ASP A 1 100 ? 31.620 20.329 -10.848 1.00 30.94 100 ASP A N 1
ATOM 752 C CA . ASP A 1 100 ? 32.189 20.815 -9.583 1.00 30.94 100 ASP A CA 1
ATOM 753 C C . ASP A 1 100 ? 33.077 19.897 -8.719 1.00 30.94 100 ASP A C 1
ATOM 755 O O . ASP A 1 100 ? 32.651 19.021 -7.961 1.00 30.94 100 ASP A O 1
ATOM 759 N N . GLU A 1 101 ? 34.373 20.225 -8.809 1.00 38.91 101 GLU A N 1
ATOM 760 C CA . GLU A 1 101 ? 35.395 20.063 -7.783 1.00 38.91 101 GLU A CA 1
ATOM 761 C C . GLU A 1 101 ? 34.986 20.826 -6.512 1.00 38.91 101 GLU A C 1
ATOM 763 O O . GLU A 1 101 ? 35.048 22.051 -6.477 1.00 38.91 101 GLU A O 1
ATOM 768 N N . ASP A 1 102 ? 34.653 20.111 -5.439 1.00 31.77 102 ASP A N 1
ATOM 769 C CA . ASP A 1 102 ? 35.167 20.500 -4.125 1.00 31.77 102 ASP A CA 1
ATOM 770 C C . ASP A 1 102 ? 35.325 19.280 -3.212 1.00 31.77 102 ASP A C 1
ATOM 772 O O . ASP A 1 102 ? 34.495 18.360 -3.173 1.00 31.77 102 ASP A O 1
ATOM 776 N N . GLY A 1 103 ? 36.468 19.251 -2.537 1.00 39.44 103 GLY A N 1
ATOM 777 C CA . GLY A 1 103 ? 36.967 18.131 -1.762 1.00 39.44 103 GLY A CA 1
ATOM 778 C C . GLY A 1 103 ? 36.278 18.003 -0.409 1.00 39.44 103 GLY A C 1
ATOM 779 O O . GLY A 1 103 ? 36.269 18.919 0.405 1.00 39.44 103 GLY A O 1
ATOM 780 N N . SER A 1 104 ? 35.789 16.804 -0.117 1.00 28.66 104 SER A N 1
ATOM 781 C CA . SER A 1 104 ? 35.768 16.288 1.250 1.00 28.66 104 SER A CA 1
ATOM 782 C C . SER A 1 104 ? 35.947 14.776 1.201 1.00 28.66 104 SER A C 1
ATOM 784 O O . SER A 1 104 ? 35.081 14.025 0.754 1.00 28.66 104 SER A O 1
ATOM 786 N N . GLU A 1 105 ? 37.137 14.346 1.612 1.00 35.62 105 GLU A N 1
ATOM 787 C CA . GLU A 1 105 ? 37.410 12.974 2.008 1.00 35.62 105 GLU A CA 1
ATOM 788 C C . GLU A 1 105 ? 36.637 12.690 3.300 1.00 35.62 105 GLU A C 1
ATOM 790 O O . GLU A 1 105 ? 36.905 13.283 4.345 1.00 35.62 105 GLU A O 1
ATOM 795 N N . ALA A 1 106 ? 35.676 11.776 3.223 1.00 31.31 106 ALA A N 1
ATOM 796 C CA . ALA A 1 106 ? 35.168 11.053 4.375 1.00 31.31 106 ALA A CA 1
ATOM 797 C C . ALA A 1 106 ? 35.178 9.565 4.012 1.00 31.31 106 ALA A C 1
ATOM 799 O O . ALA A 1 106 ? 34.413 9.100 3.169 1.00 31.31 106 ALA A O 1
ATOM 800 N N . ASP A 1 107 ? 36.142 8.877 4.608 1.00 36.22 107 ASP A N 1
ATOM 801 C CA . ASP A 1 107 ? 36.338 7.434 4.620 1.00 36.22 107 ASP A CA 1
ATOM 802 C C . ASP A 1 107 ? 35.164 6.753 5.352 1.00 36.22 107 ASP A C 1
ATOM 804 O O . ASP A 1 107 ? 34.731 7.239 6.401 1.00 36.22 107 ASP A O 1
ATOM 808 N N . GLY A 1 108 ? 34.635 5.651 4.812 1.00 31.27 108 GLY A N 1
ATOM 809 C CA . GLY A 1 108 ? 33.555 4.896 5.455 1.00 31.27 108 GLY A CA 1
ATOM 810 C C . GLY A 1 108 ? 32.792 3.957 4.521 1.00 31.27 108 GLY A C 1
ATOM 811 O O . GLY A 1 108 ? 31.770 4.351 3.982 1.00 31.27 108 GLY A O 1
ATOM 812 N N . GLU A 1 109 ? 33.315 2.733 4.387 1.00 33.34 109 GLU A N 1
ATOM 813 C CA . GLU A 1 109 ? 32.650 1.469 4.006 1.00 33.34 109 GLU A CA 1
ATOM 814 C C . GLU A 1 109 ? 31.828 1.421 2.695 1.00 33.34 109 GLU A C 1
ATOM 816 O O . GLU A 1 109 ? 30.872 2.150 2.465 1.00 33.34 109 GLU A O 1
ATOM 821 N N . ASP A 1 110 ? 32.206 0.479 1.823 1.00 40.00 110 ASP A N 1
ATOM 822 C CA . ASP A 1 110 ? 31.537 0.124 0.569 1.00 40.00 110 ASP A CA 1
ATOM 823 C C . ASP A 1 110 ? 30.035 -0.196 0.749 1.00 40.00 110 ASP A C 1
ATOM 825 O O . ASP A 1 110 ? 29.631 -1.360 0.818 1.00 40.00 110 ASP A O 1
ATOM 829 N N . ASP A 1 111 ? 29.178 0.823 0.689 1.00 45.12 111 ASP A N 1
ATOM 830 C CA . ASP A 1 111 ? 27.750 0.674 0.389 1.00 45.12 111 ASP A CA 1
ATOM 831 C C . ASP A 1 111 ? 27.577 0.343 -1.106 1.00 45.12 111 ASP A C 1
ATOM 833 O O . ASP A 1 111 ? 27.037 1.116 -1.906 1.00 45.12 111 ASP A O 1
ATOM 837 N N . GLN A 1 112 ? 28.068 -0.828 -1.529 1.00 51.91 112 GLN A N 1
ATOM 838 C CA . GLN A 1 112 ? 27.700 -1.420 -2.816 1.00 51.91 112 GLN A CA 1
ATOM 839 C C . GLN A 1 112 ? 26.221 -1.812 -2.767 1.00 51.91 112 GLN A C 1
ATOM 841 O O . GLN A 1 112 ? 25.854 -2.962 -2.512 1.00 51.91 112 GLN A O 1
ATOM 846 N N . GLN A 1 113 ? 25.350 -0.838 -3.010 1.00 64.25 113 GLN A N 1
ATOM 847 C CA . GLN A 1 113 ? 23.921 -1.072 -3.099 1.00 64.25 113 GLN A CA 1
ATOM 848 C C . GLN A 1 113 ? 23.619 -1.846 -4.392 1.00 64.25 113 GLN A C 1
ATOM 850 O O . GLN A 1 113 ? 24.214 -1.635 -5.454 1.00 64.25 113 GLN A O 1
ATOM 855 N N . ASN A 1 114 ? 22.702 -2.808 -4.304 1.00 83.12 114 ASN A N 1
ATOM 856 C CA . ASN A 1 114 ? 22.253 -3.555 -5.473 1.00 83.12 114 ASN A CA 1
ATOM 857 C C . ASN A 1 114 ? 21.645 -2.583 -6.501 1.00 83.12 114 ASN A C 1
ATOM 859 O O . ASN A 1 114 ? 20.817 -1.749 -6.130 1.00 83.12 114 ASN A O 1
ATOM 863 N N . ALA A 1 115 ? 22.017 -2.702 -7.779 1.00 87.62 115 ALA A N 1
ATOM 864 C CA . ALA A 1 115 ? 21.504 -1.832 -8.837 1.00 87.62 115 ALA A CA 1
ATOM 865 C C . ALA A 1 115 ? 19.968 -1.884 -8.947 1.00 87.62 115 ALA A C 1
ATOM 867 O O . ALA A 1 115 ? 19.340 -0.876 -9.265 1.00 87.62 115 ALA A O 1
ATOM 868 N N . ALA A 1 116 ? 19.352 -3.023 -8.612 1.00 88.19 116 ALA A N 1
ATOM 869 C CA . ALA A 1 116 ? 17.898 -3.158 -8.550 1.00 88.19 116 ALA A CA 1
ATOM 870 C C . ALA A 1 116 ? 17.260 -2.288 -7.454 1.00 88.19 116 ALA A C 1
ATOM 872 O O . ALA A 1 116 ? 16.203 -1.708 -7.685 1.00 88.19 116 ALA A O 1
ATOM 873 N N . ASN A 1 117 ? 17.912 -2.146 -6.294 1.00 87.38 117 ASN A N 1
ATOM 874 C CA . ASN A 1 117 ? 17.415 -1.295 -5.208 1.00 87.38 117 ASN A CA 1
ATOM 875 C C . ASN A 1 117 ? 17.466 0.178 -5.609 1.00 87.38 117 ASN A C 1
ATOM 877 O O . ASN A 1 117 ? 16.483 0.887 -5.439 1.00 87.38 117 ASN A O 1
ATOM 881 N N . LEU A 1 118 ? 18.576 0.614 -6.210 1.00 88.81 118 LEU A N 1
ATOM 882 C CA . LEU A 1 118 ? 18.710 1.983 -6.708 1.00 88.81 118 LEU A CA 1
ATOM 883 C C . LEU A 1 118 ? 17.693 2.286 -7.813 1.00 88.81 118 LEU A C 1
ATOM 885 O O . LEU A 1 118 ? 17.082 3.349 -7.813 1.00 88.81 118 LEU A O 1
ATOM 889 N N . PHE A 1 119 ? 17.464 1.338 -8.726 1.00 90.50 119 PHE A N 1
ATOM 890 C CA . PHE A 1 119 ? 16.426 1.465 -9.745 1.00 90.50 119 PHE A CA 1
ATOM 891 C C . PHE A 1 119 ? 15.026 1.596 -9.124 1.00 90.50 119 PHE A C 1
ATOM 893 O O . PHE A 1 119 ? 14.249 2.457 -9.531 1.00 90.50 119 PHE A O 1
ATOM 900 N N . TYR A 1 120 ? 14.713 0.761 -8.131 1.00 89.25 120 TYR A N 1
ATOM 901 C CA . TYR A 1 120 ? 13.451 0.804 -7.394 1.00 89.25 120 TYR A CA 1
ATOM 902 C C . TYR A 1 120 ? 13.249 2.144 -6.670 1.00 89.25 120 TYR A C 1
ATOM 904 O O . TYR A 1 120 ? 12.191 2.750 -6.817 1.00 89.25 120 TYR A O 1
ATOM 912 N N . GLU A 1 121 ? 14.261 2.631 -5.949 1.00 87.81 121 GLU A N 1
ATOM 913 C CA . GLU A 1 121 ? 14.214 3.914 -5.235 1.00 87.81 121 GLU A CA 1
ATOM 914 C C . GLU A 1 121 ? 14.031 5.091 -6.202 1.00 87.81 121 GLU A C 1
ATOM 916 O O . GLU A 1 121 ? 13.167 5.937 -5.982 1.00 87.81 121 GLU A O 1
ATOM 921 N N . MET A 1 122 ? 14.775 5.114 -7.316 1.00 89.19 122 MET A N 1
ATOM 922 C CA . MET A 1 122 ? 14.612 6.144 -8.349 1.00 89.19 122 MET A CA 1
ATOM 923 C C . MET A 1 122 ? 13.221 6.111 -8.982 1.00 89.19 122 MET A C 1
ATOM 925 O O . MET A 1 122 ? 12.668 7.166 -9.286 1.00 89.19 122 MET A O 1
ATOM 929 N N . LEU A 1 123 ? 12.652 4.921 -9.195 1.00 88.56 123 LEU A N 1
ATOM 930 C CA . LEU A 1 123 ? 11.313 4.790 -9.757 1.00 88.56 123 LEU A CA 1
ATOM 931 C C . LEU A 1 123 ? 10.232 5.228 -8.766 1.00 88.56 123 LEU A C 1
ATOM 933 O O . LEU A 1 123 ? 9.296 5.905 -9.180 1.00 88.56 123 LEU A O 1
ATOM 937 N N . MET A 1 124 ? 10.376 4.883 -7.482 1.00 85.06 124 MET A N 1
ATOM 938 C CA . MET A 1 124 ? 9.493 5.354 -6.409 1.00 85.06 124 MET A CA 1
ATOM 939 C C . MET A 1 124 ? 9.451 6.884 -6.353 1.00 85.06 124 MET A C 1
ATOM 941 O O . MET A 1 124 ? 8.364 7.459 -6.360 1.00 85.06 124 MET A O 1
ATOM 945 N N . ASP A 1 125 ? 10.625 7.520 -6.357 1.00 85.06 125 ASP A N 1
ATOM 946 C CA . ASP A 1 125 ? 10.790 8.978 -6.318 1.00 85.06 125 ASP A CA 1
ATOM 947 C C . ASP A 1 125 ? 10.192 9.649 -7.565 1.00 85.06 125 ASP A C 1
ATOM 949 O O . ASP A 1 125 ? 9.303 10.491 -7.479 1.00 85.06 125 ASP A O 1
ATOM 953 N N . LYS A 1 126 ? 10.598 9.210 -8.763 1.00 85.69 126 LYS A N 1
ATOM 954 C CA . LYS A 1 126 ? 10.161 9.814 -10.033 1.00 85.69 126 LYS A CA 1
ATOM 955 C C . LYS A 1 126 ? 8.678 9.644 -10.334 1.00 85.69 126 LYS A C 1
ATOM 957 O O . LYS A 1 126 ? 8.106 10.482 -11.032 1.00 85.69 126 LYS A O 1
ATOM 962 N N . ALA A 1 127 ? 8.082 8.551 -9.869 1.00 82.56 127 ALA A N 1
ATOM 963 C CA . ALA A 1 127 ? 6.655 8.305 -10.012 1.00 82.56 127 ALA A CA 1
ATOM 964 C C . ALA A 1 127 ? 5.831 8.781 -8.809 1.00 82.56 127 ALA A C 1
ATOM 966 O O . ALA A 1 127 ? 4.616 8.567 -8.796 1.00 82.56 127 ALA A O 1
ATOM 967 N N . GLU A 1 128 ? 6.467 9.451 -7.839 1.00 75.56 128 GLU A N 1
ATOM 968 C CA . GLU A 1 128 ? 5.842 9.999 -6.630 1.00 75.56 128 GLU A CA 1
ATOM 969 C C . GLU A 1 128 ? 4.952 8.953 -5.919 1.00 75.56 128 GLU A C 1
ATOM 971 O O . GLU A 1 128 ? 3.875 9.242 -5.378 1.00 75.56 128 GLU A O 1
ATOM 976 N N . ILE A 1 129 ? 5.375 7.684 -5.951 1.00 73.12 129 ILE A N 1
ATOM 977 C CA . ILE A 1 129 ? 4.588 6.555 -5.450 1.00 73.12 129 ILE A CA 1
ATOM 978 C C . ILE A 1 129 ? 4.665 6.563 -3.919 1.00 73.12 129 ILE A C 1
ATOM 980 O O . ILE A 1 129 ? 5.582 6.047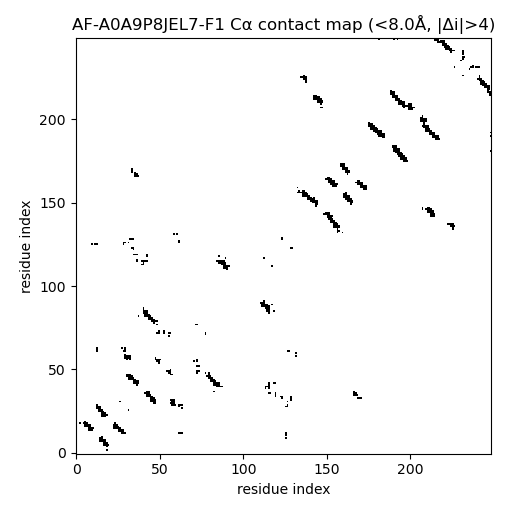 -3.283 1.00 73.12 129 ILE A O 1
ATOM 984 N N . GLY A 1 130 ? 3.657 7.178 -3.310 1.00 63.09 130 GLY A N 1
ATOM 985 C CA . GLY A 1 130 ? 3.541 7.349 -1.863 1.00 63.09 130 GLY A CA 1
ATOM 986 C C . GLY A 1 130 ? 3.353 8.797 -1.445 1.00 63.09 130 GLY A C 1
ATOM 987 O O . GLY A 1 130 ? 2.573 9.043 -0.532 1.00 63.09 130 GLY A O 1
ATOM 988 N N . GLU A 1 131 ? 3.967 9.746 -2.154 1.00 55.81 131 GLU A N 1
ATOM 989 C CA . GLU A 1 131 ? 3.773 11.178 -1.895 1.00 55.81 131 GLU A CA 1
ATOM 990 C C . GLU A 1 131 ? 2.401 11.660 -2.391 1.00 55.81 131 GLU A C 1
ATOM 992 O O . GLU A 1 131 ? 1.731 12.441 -1.716 1.00 55.81 131 GLU A O 1
ATOM 997 N N . VAL A 1 132 ? 1.902 11.112 -3.508 1.00 51.41 132 VAL A N 1
ATOM 998 C CA . VAL A 1 132 ? 0.591 11.515 -4.061 1.00 51.41 132 VAL A CA 1
ATOM 999 C C . VAL A 1 132 ? -0.602 11.032 -3.223 1.00 51.41 132 VAL A C 1
ATOM 1001 O O . VAL A 1 132 ? -1.718 11.516 -3.396 1.00 51.41 132 VAL A O 1
ATOM 1004 N N . ALA A 1 133 ? -0.405 10.103 -2.283 1.00 54.03 133 ALA A N 1
ATOM 1005 C CA . ALA A 1 133 ? -1.486 9.660 -1.400 1.00 54.03 133 ALA A CA 1
ATOM 1006 C C . ALA A 1 133 ? -1.898 10.730 -0.362 1.00 54.03 133 ALA A C 1
ATOM 1008 O O . ALA A 1 133 ? -2.945 10.588 0.270 1.00 54.03 133 ALA A O 1
ATOM 1009 N N . GLY A 1 134 ? -1.131 11.821 -0.240 1.00 65.12 134 GLY A N 1
ATOM 1010 C CA . GLY A 1 134 ? -1.385 12.906 0.704 1.00 65.12 134 GLY A CA 1
ATOM 1011 C C . GLY A 1 134 ? -0.870 12.594 2.109 1.00 65.12 134 GLY A C 1
ATOM 1012 O O . GLY A 1 134 ? -0.154 11.618 2.330 1.00 65.12 134 GLY A O 1
ATOM 1013 N N . ALA A 1 135 ? -1.225 13.443 3.074 1.00 73.50 135 ALA A N 1
ATOM 1014 C CA . ALA A 1 135 ? -0.895 13.197 4.472 1.00 73.50 135 ALA A CA 1
ATOM 1015 C C . ALA A 1 135 ? -1.661 11.967 4.980 1.00 73.50 135 ALA A C 1
ATOM 1017 O O . ALA A 1 135 ? -2.880 11.875 4.831 1.00 73.50 135 ALA A O 1
ATOM 1018 N N . THR A 1 136 ? -0.947 11.024 5.591 1.00 85.25 136 THR A N 1
ATOM 1019 C CA . THR A 1 136 ? -1.562 9.889 6.285 1.00 85.25 136 THR A CA 1
ATOM 1020 C C . THR A 1 136 ? -2.388 10.405 7.455 1.00 85.25 136 THR A C 1
ATOM 1022 O O . THR A 1 136 ? -1.872 11.177 8.266 1.00 85.25 136 THR A O 1
ATOM 1025 N N . PHE A 1 137 ? -3.634 9.953 7.574 1.00 88.19 137 PHE A N 1
ATOM 1026 C CA . PHE A 1 137 ? -4.487 10.241 8.726 1.00 88.19 137 PHE A CA 1
ATOM 1027 C C . PHE A 1 137 ? -4.065 9.445 9.955 1.00 88.19 137 PHE A C 1
ATOM 1029 O O . PHE A 1 137 ? -4.135 9.951 11.069 1.00 88.19 137 PHE A O 1
ATOM 1036 N N . ALA A 1 138 ? -3.630 8.203 9.757 1.00 89.19 138 ALA A N 1
ATOM 1037 C CA . ALA A 1 138 ? -3.211 7.308 10.823 1.00 89.19 138 ALA A CA 1
ATOM 1038 C C . ALA A 1 138 ? -2.261 6.246 10.279 1.00 89.19 138 ALA A C 1
ATOM 1040 O O . ALA A 1 138 ? -2.402 5.818 9.132 1.00 89.19 138 ALA A O 1
ATOM 1041 N N . THR A 1 139 ? -1.358 5.778 11.136 1.00 89.94 139 THR A N 1
ATOM 1042 C CA . THR A 1 139 ? -0.455 4.670 10.832 1.00 89.94 139 THR A CA 1
ATOM 1043 C C . THR A 1 139 ? -0.509 3.646 11.958 1.00 89.94 139 THR A C 1
ATOM 1045 O O . THR A 1 139 ? -0.292 3.980 13.121 1.00 89.94 139 THR A O 1
ATOM 1048 N N . PHE A 1 140 ? -0.765 2.387 11.607 1.00 90.31 140 PHE A N 1
ATOM 1049 C CA . PHE A 1 140 ? -0.650 1.241 12.505 1.00 90.31 140 PHE A CA 1
ATOM 1050 C C . PHE A 1 140 ? 0.624 0.482 12.163 1.00 90.31 140 PHE A C 1
ATOM 1052 O O . PHE A 1 140 ? 0.783 0.026 11.034 1.00 90.31 140 PHE A O 1
ATOM 1059 N N . LEU A 1 141 ? 1.533 0.353 13.123 1.00 90.75 141 LEU A N 1
ATOM 1060 C CA . LEU A 1 141 ? 2.838 -0.262 12.897 1.00 90.75 141 LEU A CA 1
ATOM 1061 C C . LEU A 1 141 ? 2.818 -1.748 13.247 1.00 90.75 141 LEU A C 1
ATOM 1063 O O . LEU A 1 141 ? 2.210 -2.149 14.235 1.00 90.75 141 LEU A O 1
ATOM 1067 N N . ASP A 1 142 ? 3.540 -2.545 12.462 1.00 91.31 142 ASP A N 1
ATOM 1068 C CA . ASP A 1 142 ? 3.835 -3.951 12.764 1.00 91.31 142 ASP A CA 1
ATOM 1069 C C . ASP A 1 142 ? 2.596 -4.847 13.019 1.00 91.31 142 ASP A C 1
ATOM 1071 O O . ASP A 1 142 ? 2.588 -5.733 13.884 1.00 91.31 142 ASP A O 1
ATOM 1075 N N . ILE A 1 143 ? 1.531 -4.664 12.232 1.00 92.62 143 ILE A N 1
ATOM 1076 C CA . ILE A 1 143 ? 0.302 -5.451 12.370 1.00 92.62 143 ILE A CA 1
ATOM 1077 C C . ILE A 1 143 ? 0.479 -6.856 11.794 1.00 92.62 143 ILE A C 1
ATOM 1079 O O . ILE A 1 143 ? 0.797 -7.058 10.613 1.00 92.62 143 ILE A O 1
ATOM 1083 N N . LEU A 1 144 ? 0.196 -7.862 12.625 1.00 93.94 144 LEU A N 1
ATOM 1084 C CA . LEU A 1 144 ? 0.243 -9.262 12.226 1.00 93.94 144 LEU A CA 1
ATOM 1085 C C . LEU A 1 144 ? -0.940 -9.612 11.318 1.00 93.94 144 LEU A C 1
ATOM 1087 O O . LEU A 1 144 ? -2.093 -9.645 11.746 1.00 93.94 144 LEU A O 1
ATOM 1091 N N . HIS A 1 145 ? -0.635 -9.983 10.080 1.00 94.81 145 HIS A N 1
ATOM 1092 C CA . HIS A 1 145 ? -1.600 -10.520 9.135 1.00 94.81 145 HIS A CA 1
ATOM 1093 C C . HIS A 1 145 ? -1.467 -12.041 9.040 1.00 94.81 145 HIS A C 1
ATOM 1095 O O . HIS A 1 145 ? -0.390 -12.600 8.802 1.00 94.81 145 HIS A O 1
ATOM 1101 N N . LEU A 1 146 ? -2.595 -12.730 9.189 1.00 94.69 146 LEU A N 1
ATOM 1102 C CA . LEU A 1 146 ? -2.715 -14.152 8.884 1.00 94.69 146 LEU A CA 1
ATOM 1103 C C . LEU A 1 146 ? -2.834 -14.374 7.374 1.00 94.69 146 LEU A C 1
ATOM 1105 O O . LEU A 1 146 ? -2.409 -15.413 6.867 1.00 94.69 146 LEU A O 1
ATOM 1109 N N . THR A 1 147 ? -3.419 -13.419 6.646 1.00 92.75 147 THR A N 1
ATOM 1110 C CA . THR A 1 147 ? -3.602 -13.485 5.191 1.00 92.75 147 THR A CA 1
ATOM 1111 C C . THR A 1 147 ? -3.602 -12.078 4.582 1.00 92.75 147 THR A C 1
ATOM 1113 O O . THR A 1 147 ? -4.443 -11.277 4.988 1.00 92.75 147 THR A O 1
ATOM 1116 N N . PRO A 1 148 ? -2.719 -11.775 3.608 1.00 92.31 148 PRO A N 1
ATOM 1117 C CA . PRO A 1 148 ? -1.472 -12.481 3.291 1.00 92.31 148 PRO A CA 1
ATOM 1118 C C . PRO A 1 148 ? -0.603 -12.643 4.543 1.00 92.31 148 PRO A C 1
ATOM 1120 O O . PRO A 1 148 ? -0.590 -11.774 5.409 1.00 92.31 148 PRO A O 1
ATOM 1123 N N . ARG A 1 149 ? 0.105 -13.768 4.678 1.00 92.75 149 ARG A N 1
ATOM 1124 C CA . ARG A 1 149 ? 0.892 -14.025 5.891 1.00 92.75 149 ARG A CA 1
ATOM 1125 C C . ARG A 1 149 ? 2.084 -13.072 5.952 1.00 92.75 149 ARG A C 1
ATOM 1127 O O . ARG A 1 149 ? 2.969 -13.152 5.104 1.00 92.75 149 ARG A O 1
ATOM 1134 N N . GLY A 1 150 ? 2.144 -12.240 6.984 1.00 92.12 150 GLY A N 1
ATOM 1135 C CA . GLY A 1 150 ? 3.238 -11.291 7.162 1.00 92.12 150 GLY A CA 1
ATOM 1136 C C . GLY A 1 150 ? 2.970 -10.282 8.268 1.00 92.12 150 GLY A C 1
ATOM 1137 O O . GLY A 1 150 ? 1.934 -10.323 8.927 1.00 92.12 150 GLY A O 1
ATOM 1138 N N . ARG A 1 151 ? 3.932 -9.386 8.468 1.00 93.44 151 ARG A N 1
ATOM 1139 C CA . ARG A 1 151 ? 3.777 -8.183 9.285 1.00 93.44 151 ARG A CA 1
ATOM 1140 C C . ARG A 1 151 ? 3.781 -6.987 8.345 1.00 93.44 151 ARG A C 1
ATOM 1142 O O . ARG A 1 151 ? 4.631 -6.932 7.452 1.00 93.44 151 ARG A O 1
ATOM 1149 N N . PHE A 1 152 ? 2.802 -6.110 8.517 1.00 93.81 152 PHE A N 1
ATOM 1150 C CA . PHE A 1 152 ? 2.590 -4.954 7.659 1.00 93.81 152 PHE A CA 1
ATOM 1151 C C . PHE A 1 152 ? 2.308 -3.732 8.521 1.00 93.81 152 PHE A C 1
ATOM 1153 O O . PHE A 1 152 ? 1.535 -3.819 9.476 1.00 93.81 152 PHE A O 1
ATOM 1160 N N . ASP A 1 153 ? 2.885 -2.605 8.134 1.00 93.00 153 ASP A N 1
ATOM 1161 C CA . ASP A 1 153 ? 2.387 -1.309 8.558 1.00 93.00 153 ASP A CA 1
ATOM 1162 C C . ASP A 1 153 ? 1.151 -0.973 7.717 1.00 93.00 153 ASP A C 1
ATOM 1164 O O . ASP A 1 153 ? 1.085 -1.304 6.528 1.00 93.00 153 ASP A O 1
ATOM 1168 N N . ILE A 1 154 ? 0.168 -0.324 8.327 1.00 92.62 154 ILE A N 1
ATOM 1169 C CA . ILE A 1 154 ? -1.057 0.113 7.665 1.00 92.62 154 ILE A CA 1
ATOM 1170 C C . ILE A 1 154 ? -1.113 1.627 7.747 1.00 92.62 154 ILE A C 1
ATOM 1172 O O . ILE A 1 154 ? -1.311 2.174 8.829 1.00 92.62 154 ILE A O 1
ATOM 1176 N N . ASP A 1 155 ? -0.992 2.288 6.604 1.00 91.12 155 ASP A N 1
ATOM 1177 C CA . ASP A 1 155 ? -1.192 3.727 6.494 1.00 91.12 155 ASP A CA 1
ATOM 1178 C C . ASP A 1 155 ? -2.589 4.003 5.943 1.00 91.12 155 ASP A C 1
ATOM 1180 O O . ASP A 1 155 ? -2.981 3.470 4.901 1.00 91.12 155 ASP A O 1
ATOM 1184 N N . LEU A 1 156 ? -3.351 4.837 6.642 1.00 90.56 156 LEU A N 1
ATOM 1185 C CA . LEU A 1 156 ? -4.680 5.262 6.225 1.00 90.56 156 LEU A CA 1
ATOM 1186 C C . LEU A 1 156 ? -4.604 6.635 5.563 1.00 90.56 156 LEU A C 1
ATOM 1188 O O . LEU A 1 156 ? -4.135 7.598 6.169 1.00 90.56 156 LEU A O 1
ATOM 1192 N N . TYR A 1 157 ? -5.114 6.726 4.340 1.00 88.81 157 TYR A N 1
ATOM 1193 C CA . TYR A 1 157 ? -5.292 7.973 3.600 1.00 88.81 157 TYR A CA 1
ATOM 1194 C C . TYR A 1 157 ? -6.783 8.262 3.412 1.00 88.81 157 TYR A C 1
ATOM 1196 O O . TYR A 1 157 ? -7.643 7.500 3.857 1.00 88.81 157 TYR A O 1
ATOM 1204 N N . GLU A 1 158 ? -7.101 9.356 2.722 1.00 84.06 158 GLU A N 1
ATOM 1205 C CA . GLU A 1 158 ? -8.481 9.803 2.524 1.00 84.06 158 GLU A CA 1
ATOM 1206 C C . GLU A 1 158 ? -9.344 8.840 1.699 1.00 84.06 158 GLU A C 1
ATOM 1208 O O . GLU A 1 158 ? -10.484 8.570 2.067 1.00 84.06 158 GLU A O 1
ATOM 1213 N N . SER A 1 159 ? -8.809 8.298 0.604 1.00 83.31 159 SER A N 1
ATOM 1214 C CA . SER A 1 159 ? -9.546 7.417 -0.321 1.00 83.31 159 SER A CA 1
ATOM 1215 C C . SER A 1 159 ? -9.017 5.982 -0.373 1.00 83.31 159 SER A C 1
ATOM 1217 O O . SER A 1 159 ? -9.637 5.100 -0.971 1.00 83.31 159 SER A O 1
ATOM 1219 N N . SER A 1 160 ? -7.876 5.721 0.266 1.00 88.94 160 SER A N 1
ATOM 1220 C CA . SER A 1 160 ? -7.204 4.425 0.213 1.00 88.94 160 SER A CA 1
ATOM 1221 C C . SER A 1 160 ? -6.460 4.119 1.503 1.00 88.94 160 SER A C 1
ATOM 1223 O O . SER A 1 160 ? -6.088 5.026 2.240 1.00 88.94 160 SER A O 1
ATOM 1225 N N . LEU A 1 161 ? -6.176 2.843 1.729 1.00 90.88 161 LEU A N 1
ATOM 1226 C CA . LEU A 1 161 ? -5.201 2.388 2.711 1.00 90.88 161 LEU A CA 1
ATOM 1227 C C . LEU A 1 161 ? -4.001 1.764 2.000 1.00 90.88 161 LEU A C 1
ATOM 1229 O O . LEU A 1 161 ? -4.138 1.195 0.912 1.00 90.88 161 LEU A O 1
ATOM 1233 N N . ARG A 1 162 ? -2.825 1.846 2.615 1.00 90.06 162 ARG A N 1
ATOM 1234 C CA . ARG A 1 162 ? -1.597 1.225 2.121 1.00 90.06 162 ARG A CA 1
ATOM 1235 C C . ARG A 1 162 ? -1.087 0.213 3.135 1.00 90.06 162 ARG A C 1
ATOM 1237 O O . ARG A 1 162 ? -0.919 0.539 4.304 1.00 90.06 162 ARG A O 1
ATOM 1244 N N . LEU A 1 163 ? -0.848 -1.013 2.683 1.00 91.38 163 LEU A N 1
ATOM 1245 C CA . LEU A 1 163 ? -0.222 -2.078 3.459 1.00 91.38 163 LEU A CA 1
ATOM 1246 C C . LEU A 1 163 ? 1.254 -2.144 3.084 1.00 91.38 163 LEU A C 1
ATOM 1248 O O . LEU A 1 163 ? 1.593 -2.664 2.022 1.00 91.38 163 LEU A O 1
ATOM 1252 N N . ARG A 1 164 ? 2.132 -1.644 3.951 1.00 88.81 164 ARG A N 1
ATOM 1253 C CA . ARG A 1 164 ? 3.582 -1.677 3.743 1.00 88.81 164 ARG A CA 1
ATOM 1254 C C . ARG A 1 164 ? 4.198 -2.847 4.490 1.00 88.81 164 ARG A C 1
ATOM 1256 O O . ARG A 1 164 ? 4.312 -2.842 5.710 1.00 88.81 164 ARG A O 1
ATOM 1263 N N . GLY A 1 165 ? 4.606 -3.870 3.755 1.00 87.31 165 GLY A N 1
ATOM 1264 C CA . GLY A 1 165 ? 5.398 -4.979 4.270 1.00 87.31 165 GLY A CA 1
ATOM 1265 C C . GLY A 1 165 ? 6.862 -4.846 3.865 1.00 87.31 165 GLY A C 1
ATOM 1266 O O . GLY A 1 165 ? 7.227 -4.054 3.003 1.00 87.31 165 GLY A O 1
ATOM 1267 N N . LYS A 1 166 ? 7.719 -5.702 4.428 1.00 81.19 166 LYS A N 1
ATOM 1268 C CA . LYS A 1 166 ? 9.151 -5.739 4.073 1.00 81.19 166 LYS A CA 1
ATOM 1269 C C . LYS A 1 166 ? 9.409 -6.059 2.593 1.00 81.19 166 LYS A C 1
ATOM 1271 O O . LYS A 1 166 ? 10.429 -5.663 2.043 1.00 81.19 166 LYS A O 1
ATOM 1276 N N . THR A 1 167 ? 8.531 -6.853 1.986 1.00 76.19 167 THR A N 1
ATOM 1277 C CA . THR A 1 167 ? 8.700 -7.375 0.617 1.00 76.19 167 THR A CA 1
ATOM 1278 C C . THR A 1 167 ? 7.570 -6.965 -0.310 1.00 76.19 167 THR A C 1
ATOM 1280 O O . THR A 1 167 ? 7.725 -7.033 -1.518 1.00 76.19 167 THR A O 1
ATOM 1283 N N . TYR A 1 168 ? 6.413 -6.599 0.229 1.00 80.88 168 TYR A N 1
ATOM 1284 C CA . TYR A 1 168 ? 5.253 -6.271 -0.582 1.00 80.88 168 TYR A CA 1
ATOM 1285 C C . TYR A 1 168 ? 4.590 -5.035 -0.023 1.00 80.88 168 TYR A C 1
ATOM 1287 O O . TYR A 1 168 ? 4.387 -4.935 1.186 1.00 80.88 168 TYR A O 1
ATOM 1295 N N . ASP A 1 169 ? 4.249 -4.138 -0.930 1.00 83.88 169 ASP A N 1
ATOM 1296 C CA . ASP A 1 169 ? 3.523 -2.915 -0.665 1.00 83.88 169 ASP A CA 1
ATOM 1297 C C . ASP A 1 169 ? 2.238 -2.955 -1.483 1.00 83.88 169 ASP A C 1
ATOM 1299 O O . ASP A 1 169 ? 2.283 -3.235 -2.683 1.00 83.88 169 ASP A O 1
ATOM 1303 N N . TYR A 1 170 ? 1.100 -2.730 -0.835 1.00 85.88 170 TYR A N 1
ATOM 1304 C CA . TYR A 1 170 ? -0.198 -2.771 -1.487 1.00 85.88 170 TYR A CA 1
ATOM 1305 C C . TYR A 1 170 ? -0.979 -1.499 -1.215 1.00 85.88 170 TYR A C 1
ATOM 1307 O O . TYR A 1 170 ? -1.268 -1.182 -0.065 1.00 85.88 170 TYR A O 1
ATOM 1315 N N . LYS A 1 171 ? -1.427 -0.829 -2.276 1.00 87.06 171 LYS A N 1
ATOM 1316 C CA . LYS A 1 171 ? -2.412 0.250 -2.188 1.00 87.06 171 LYS A CA 1
ATOM 1317 C C . LYS A 1 171 ? -3.809 -0.305 -2.450 1.00 87.06 171 LYS A C 1
ATOM 1319 O O . LYS A 1 171 ? -4.064 -0.877 -3.507 1.00 87.06 171 LYS A O 1
ATOM 1324 N N . ILE A 1 172 ? -4.718 -0.128 -1.498 1.00 88.88 172 ILE A N 1
ATOM 1325 C CA . ILE A 1 172 ? -6.091 -0.635 -1.555 1.00 88.88 172 ILE A CA 1
ATOM 1326 C C . ILE A 1 172 ? -7.049 0.547 -1.444 1.00 88.88 172 ILE A C 1
ATOM 1328 O O . ILE A 1 172 ? -7.084 1.238 -0.431 1.00 88.88 172 ILE A O 1
ATOM 1332 N N . GLN A 1 173 ? -7.841 0.772 -2.489 1.00 88.62 173 GLN A N 1
ATOM 1333 C CA . GLN A 1 173 ? -8.906 1.777 -2.477 1.00 88.62 173 GLN A CA 1
ATOM 1334 C C . GLN A 1 173 ? -10.037 1.333 -1.545 1.00 88.62 173 GLN A C 1
ATOM 1336 O O . GLN A 1 173 ? -10.384 0.147 -1.522 1.00 88.62 173 GLN A O 1
ATOM 1341 N N . TYR A 1 174 ? -10.643 2.266 -0.805 1.00 90.00 174 TYR A N 1
ATOM 1342 C CA . TYR A 1 174 ? -11.755 1.925 0.090 1.00 90.00 174 TYR A CA 1
ATOM 1343 C C . TYR A 1 174 ? -12.963 1.356 -0.667 1.00 90.00 174 TYR A C 1
ATOM 1345 O O . TYR A 1 174 ? -13.637 0.469 -0.147 1.00 90.00 174 TYR A O 1
ATOM 1353 N N . ASP A 1 175 ? -13.174 1.752 -1.923 1.00 89.31 175 ASP A N 1
ATOM 1354 C CA . ASP A 1 175 ? -14.245 1.222 -2.780 1.00 89.31 175 ASP A CA 1
ATOM 1355 C C . ASP A 1 175 ? -14.112 -0.282 -3.074 1.00 89.31 175 ASP A C 1
ATOM 1357 O O . ASP A 1 175 ? -15.113 -0.967 -3.329 1.00 89.31 175 ASP A O 1
ATOM 1361 N N . SER A 1 176 ? -12.894 -0.826 -2.995 1.00 88.88 176 SER A N 1
ATOM 1362 C CA . SER A 1 176 ? -12.634 -2.262 -3.144 1.00 88.88 176 SER A CA 1
ATOM 1363 C C . SER A 1 176 ? -13.010 -3.060 -1.891 1.00 88.88 176 SER A C 1
ATOM 1365 O O . SER A 1 176 ? -13.123 -4.284 -1.954 1.00 88.88 176 SER A O 1
ATOM 1367 N N . VAL A 1 177 ? -13.224 -2.406 -0.744 1.00 93.44 177 VAL A N 1
ATOM 1368 C CA . VAL A 1 177 ? -13.631 -3.063 0.503 1.00 93.44 177 VAL A CA 1
ATOM 1369 C C . VAL A 1 177 ? -15.135 -3.326 0.475 1.00 93.44 177 VAL A C 1
ATOM 1371 O O . VAL A 1 177 ? -15.952 -2.415 0.570 1.00 93.44 177 VAL A O 1
ATOM 1374 N N . LYS A 1 178 ? -15.529 -4.599 0.366 1.00 93.44 178 LYS A N 1
ATOM 1375 C CA . LYS A 1 178 ? -16.947 -5.001 0.284 1.00 93.44 178 LYS A CA 1
ATOM 1376 C C . LYS A 1 178 ? -17.519 -5.506 1.597 1.00 93.44 178 LYS A C 1
ATOM 1378 O O . LYS A 1 178 ? -18.730 -5.450 1.800 1.00 93.44 178 LYS A O 1
ATOM 1383 N N . LYS A 1 179 ? -16.680 -6.078 2.461 1.00 92.19 179 LYS A N 1
ATOM 1384 C CA . LYS A 1 179 ? -17.112 -6.678 3.729 1.00 92.19 179 LYS A CA 1
ATOM 1385 C C . LYS A 1 179 ? -16.103 -6.381 4.822 1.00 92.19 179 LYS A C 1
ATOM 1387 O O . LYS A 1 179 ? -14.903 -6.411 4.569 1.00 92.19 179 LYS A O 1
ATOM 1392 N N . PHE A 1 180 ? -16.599 -6.165 6.030 1.00 93.31 180 PHE A N 1
ATOM 1393 C CA . PHE A 1 180 ? -15.786 -5.951 7.217 1.00 93.31 180 PHE A CA 1
ATOM 1394 C C . PHE A 1 180 ? -16.343 -6.810 8.349 1.00 93.31 180 PHE A C 1
ATOM 1396 O O . PHE A 1 180 ? -17.543 -6.765 8.623 1.00 93.31 180 PHE A O 1
ATOM 1403 N N . PHE A 1 181 ? -15.490 -7.617 8.972 1.00 94.12 181 PHE A N 1
ATOM 1404 C CA . PHE A 1 181 ? -15.863 -8.486 10.082 1.00 94.12 181 PHE A CA 1
ATOM 1405 C C . PHE A 1 181 ? -14.904 -8.291 11.246 1.00 94.12 181 PHE A C 1
ATOM 1407 O O . PHE A 1 181 ? -13.690 -8.288 11.053 1.00 94.12 181 PHE A O 1
ATOM 1414 N N . LEU A 1 182 ? -15.471 -8.216 12.445 1.00 93.06 182 LEU A N 1
ATOM 1415 C CA . LEU A 1 182 ? -14.754 -8.304 13.707 1.00 93.06 182 LEU A CA 1
ATOM 1416 C C . LEU A 1 182 ? -15.120 -9.641 14.350 1.00 93.06 182 LEU A C 1
ATOM 1418 O O . LEU A 1 182 ? -16.298 -9.894 14.612 1.00 93.06 182 LEU A O 1
ATOM 1422 N N . LEU A 1 183 ? -14.142 -10.526 14.524 1.00 92.19 183 LEU A N 1
ATOM 1423 C CA . LEU A 1 183 ? -14.363 -11.899 14.969 1.00 92.19 183 LEU A CA 1
ATOM 1424 C C . LEU A 1 183 ? -13.484 -12.207 16.189 1.00 92.19 183 LEU A C 1
ATOM 1426 O O . LEU A 1 183 ? -12.259 -12.136 16.079 1.00 92.19 183 LEU A O 1
ATOM 1430 N N . PRO A 1 184 ? -14.059 -12.612 17.334 1.00 92.50 184 PRO A N 1
ATOM 1431 C CA . PRO A 1 184 ? -13.261 -13.101 18.450 1.00 92.50 184 PRO A CA 1
ATOM 1432 C C . PRO A 1 184 ? -12.636 -14.448 18.077 1.00 92.50 184 PRO A C 1
ATOM 1434 O O . PRO A 1 184 ? -13.304 -15.334 17.533 1.00 92.50 184 PRO A O 1
ATOM 1437 N N . LYS A 1 185 ? -11.347 -14.624 18.368 1.00 91.00 185 LYS A N 1
ATOM 1438 C CA . LYS A 1 185 ? -10.688 -15.914 18.172 1.00 91.00 185 LYS A CA 1
ATOM 1439 C C . LYS A 1 185 ? -11.042 -16.849 19.343 1.00 91.00 185 LYS A C 1
ATOM 1441 O O . LYS A 1 185 ? -11.131 -16.387 20.478 1.00 91.00 185 LYS A O 1
ATOM 1446 N N . PRO A 1 186 ? -11.199 -18.169 19.120 1.00 90.44 186 PRO A N 1
ATOM 1447 C CA . PRO A 1 186 ? -11.548 -19.113 20.190 1.00 90.44 186 PRO A CA 1
ATOM 1448 C C . PRO A 1 186 ? -10.517 -19.245 21.321 1.00 90.44 186 PRO A C 1
ATOM 1450 O O . PRO A 1 186 ? -10.771 -19.968 22.277 1.00 90.44 186 PRO A O 1
ATOM 1453 N N . ASP A 1 187 ? -9.346 -18.615 21.194 1.00 90.56 187 ASP A N 1
ATOM 1454 C CA . ASP A 1 187 ? -8.314 -18.610 22.232 1.00 90.56 187 ASP A CA 1
ATOM 1455 C C . ASP A 1 187 ? -8.553 -17.558 23.325 1.00 90.56 187 ASP A C 1
ATOM 1457 O O . ASP A 1 187 ? -7.779 -17.512 24.273 1.00 90.56 187 ASP A O 1
ATOM 1461 N N . ASP A 1 188 ? -9.598 -16.732 23.189 1.00 85.62 188 ASP A N 1
ATOM 1462 C CA . ASP A 1 188 ? -10.005 -15.647 24.100 1.00 85.62 188 ASP A CA 1
ATOM 1463 C C . ASP A 1 188 ? -8.958 -14.530 24.302 1.00 85.62 188 ASP A C 1
ATOM 1465 O O . ASP A 1 188 ? -9.201 -13.553 25.007 1.00 85.62 188 ASP A O 1
ATOM 1469 N N . VAL A 1 189 ? -7.815 -14.626 23.616 1.00 89.75 189 VAL A N 1
ATOM 1470 C CA . VAL A 1 189 ? -6.686 -13.686 23.699 1.00 89.75 189 VAL A CA 1
ATOM 1471 C C . VAL A 1 189 ? -6.643 -12.757 22.491 1.00 89.75 189 VAL A C 1
ATOM 1473 O O . VAL A 1 189 ? -6.180 -11.620 22.602 1.00 89.75 189 VAL A O 1
ATOM 1476 N N . HIS A 1 190 ? -7.109 -13.215 21.327 1.00 92.00 190 HIS A N 1
ATOM 1477 C CA . HIS A 1 190 ? -7.009 -12.445 20.093 1.00 92.00 190 HIS A CA 1
ATOM 1478 C C . HIS A 1 190 ? -8.364 -12.068 19.503 1.00 92.00 190 HIS A C 1
ATOM 1480 O O . HIS A 1 190 ? -9.338 -12.824 19.550 1.00 92.00 190 HIS A O 1
ATOM 1486 N N . GLN A 1 191 ? -8.377 -10.920 18.839 1.00 92.44 191 GLN A N 1
ATOM 1487 C CA . GLN A 1 191 ? -9.429 -10.508 17.925 1.00 92.44 191 GLN A CA 1
ATOM 1488 C C . GLN A 1 191 ? -8.919 -10.574 16.485 1.00 92.44 191 GLN A C 1
ATOM 1490 O O . GLN A 1 191 ? -7.744 -10.320 16.209 1.00 92.44 191 GLN A O 1
ATOM 1495 N N . LEU A 1 192 ? -9.804 -10.932 15.560 1.00 93.44 192 LEU A N 1
ATOM 1496 C CA . LEU A 1 192 ? -9.529 -10.948 14.132 1.00 93.44 192 LEU A CA 1
ATOM 1497 C C . LEU A 1 192 ? -10.341 -9.858 13.446 1.00 93.44 192 LEU A C 1
ATOM 1499 O O . LEU A 1 192 ? -11.561 -9.800 13.601 1.00 93.44 192 LEU A O 1
ATOM 1503 N N . ILE A 1 193 ? -9.670 -9.051 12.631 1.00 94.31 193 ILE A N 1
ATOM 1504 C CA . ILE A 1 193 ? -10.334 -8.151 11.690 1.00 94.31 193 ILE A CA 1
ATOM 1505 C C . ILE A 1 193 ? -10.179 -8.746 10.295 1.00 94.31 193 ILE A C 1
ATOM 1507 O O . ILE A 1 193 ? -9.060 -8.920 9.805 1.00 94.31 193 ILE A O 1
ATOM 1511 N N . CYS A 1 194 ? -11.304 -9.066 9.658 1.00 95.12 194 CYS A N 1
ATOM 1512 C CA . CYS A 1 194 ? -11.338 -9.622 8.309 1.00 95.12 194 CYS A CA 1
ATOM 1513 C C . CYS A 1 194 ? -11.962 -8.623 7.333 1.00 95.12 194 CYS A C 1
ATOM 1515 O O . CYS A 1 194 ? -13.123 -8.238 7.486 1.00 95.12 194 CYS A O 1
ATOM 1517 N N . ILE A 1 195 ? -11.219 -8.265 6.289 1.00 95.94 195 ILE A N 1
ATOM 1518 C CA . ILE A 1 195 ? -11.653 -7.334 5.245 1.00 95.94 195 ILE A CA 1
ATOM 1519 C C . ILE A 1 195 ? -11.818 -8.110 3.941 1.00 95.94 195 ILE A C 1
ATOM 1521 O O . ILE A 1 195 ? -10.858 -8.683 3.436 1.00 95.94 195 ILE A O 1
ATOM 1525 N N . GLY A 1 196 ? -13.033 -8.148 3.399 1.00 95.81 196 GLY A N 1
ATOM 1526 C CA . GLY A 1 196 ? -13.318 -8.726 2.086 1.00 95.81 196 GLY A CA 1
ATOM 1527 C C . GLY A 1 196 ? 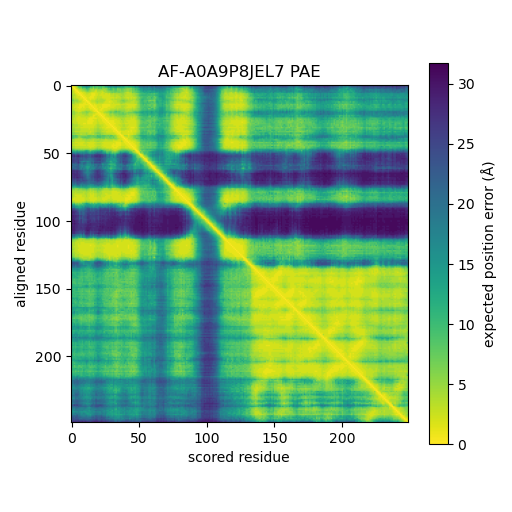-13.070 -7.713 0.975 1.00 95.81 196 GLY A C 1
ATOM 1528 O O . GLY A 1 196 ? -13.662 -6.634 0.999 1.00 95.81 196 GLY A O 1
ATOM 1529 N N . LEU A 1 197 ? -12.233 -8.086 0.009 1.00 93.75 197 LEU A N 1
ATOM 1530 C CA . LEU A 1 197 ? -11.805 -7.259 -1.115 1.00 93.75 197 LEU A CA 1
ATOM 1531 C C . LEU A 1 197 ? -12.384 -7.766 -2.439 1.00 93.75 197 LEU A C 1
ATOM 1533 O O . LEU A 1 197 ? -12.329 -8.963 -2.732 1.00 93.75 197 LEU A O 1
ATOM 1537 N N . ASP A 1 198 ? -12.882 -6.839 -3.252 1.00 88.81 198 ASP A N 1
ATOM 1538 C CA . ASP A 1 198 ? -13.255 -7.065 -4.647 1.00 88.81 198 ASP A CA 1
ATOM 1539 C C . ASP A 1 198 ? -12.848 -5.842 -5.494 1.00 88.81 198 ASP A C 1
ATOM 1541 O O . ASP A 1 198 ? -13.438 -4.773 -5.306 1.00 88.81 198 ASP A O 1
ATOM 1545 N N . PRO A 1 199 ? -11.837 -5.956 -6.382 1.00 88.94 199 PRO A N 1
ATOM 1546 C CA . PRO A 1 199 ? -11.114 -7.179 -6.748 1.00 88.94 199 PRO A CA 1
ATOM 1547 C C . PRO A 1 199 ? -10.186 -7.701 -5.630 1.00 88.94 199 PRO A C 1
ATOM 1549 O O . PRO A 1 199 ? -9.735 -6.931 -4.781 1.00 88.94 199 PRO A O 1
ATOM 1552 N N . PRO A 1 200 ? -9.862 -9.011 -5.617 1.00 88.44 200 PRO A N 1
ATOM 1553 C CA . PRO A 1 200 ? -8.972 -9.584 -4.614 1.00 88.44 200 PRO A CA 1
ATOM 1554 C C . PRO A 1 200 ? -7.553 -9.031 -4.760 1.00 88.44 200 PRO A C 1
ATOM 1556 O O . PRO A 1 200 ? -7.060 -8.861 -5.881 1.00 88.44 200 PRO A O 1
ATOM 1559 N N . LEU A 1 201 ? -6.865 -8.859 -3.631 1.00 88.06 201 LEU A N 1
ATOM 1560 C CA . LEU A 1 201 ? -5.456 -8.487 -3.624 1.00 88.06 201 LEU A CA 1
ATOM 1561 C C . LEU A 1 201 ? -4.630 -9.565 -4.338 1.00 88.06 201 LEU A C 1
ATOM 1563 O O . LEU A 1 201 ? -4.884 -10.759 -4.168 1.00 88.06 201 LEU A O 1
ATOM 1567 N N . ARG A 1 202 ? -3.644 -9.171 -5.143 1.00 83.00 202 ARG A N 1
ATOM 1568 C CA . ARG A 1 202 ? -2.790 -10.111 -5.875 1.00 83.00 202 ARG A CA 1
ATOM 1569 C C . ARG A 1 202 ? -1.364 -10.076 -5.361 1.00 83.00 202 ARG A C 1
ATOM 1571 O O . ARG A 1 202 ? -0.810 -9.012 -5.138 1.00 83.00 202 ARG A O 1
ATOM 1578 N N . GLN A 1 203 ? -0.771 -11.255 -5.243 1.00 81.69 203 GLN A N 1
ATOM 1579 C CA . GLN A 1 203 ? 0.647 -11.426 -4.964 1.00 81.69 203 GLN A CA 1
ATOM 1580 C C . GLN A 1 203 ? 1.197 -12.483 -5.920 1.00 81.69 203 GLN A C 1
ATOM 1582 O O . GLN A 1 203 ? 1.047 -13.691 -5.703 1.00 81.69 203 GLN A O 1
ATOM 1587 N N . GLY A 1 204 ? 1.783 -12.030 -7.030 1.00 79.62 204 GLY A N 1
ATOM 1588 C CA . GLY A 1 204 ? 2.118 -12.910 -8.147 1.00 79.62 204 GLY A CA 1
ATOM 1589 C C . GLY A 1 204 ? 0.873 -13.644 -8.661 1.00 79.62 204 GLY A C 1
ATOM 1590 O O . GL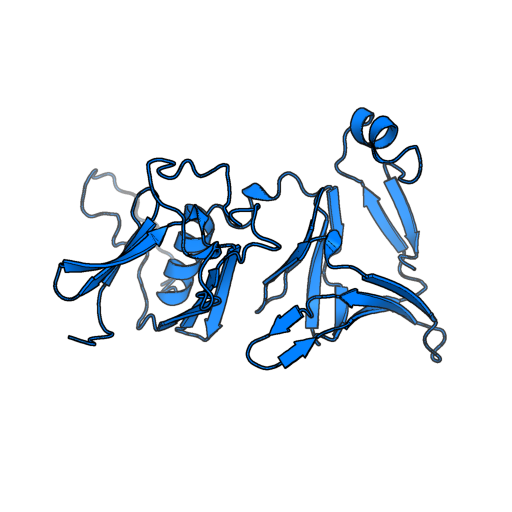Y A 1 204 ? -0.114 -13.020 -9.044 1.00 79.62 204 GLY A O 1
ATOM 1591 N N . GLN A 1 205 ? 0.897 -14.981 -8.653 1.00 74.94 205 GLN A N 1
ATOM 1592 C CA . GLN A 1 205 ? -0.253 -15.791 -9.085 1.00 74.94 205 GLN A CA 1
ATOM 1593 C C . GLN A 1 205 ? -1.341 -15.942 -8.010 1.00 74.94 205 GLN A C 1
ATOM 1595 O O . GLN A 1 205 ? -2.483 -16.278 -8.334 1.00 74.94 205 GLN A O 1
ATOM 1600 N N . THR A 1 206 ? -1.012 -15.702 -6.740 1.00 85.00 206 THR A N 1
ATOM 1601 C CA . THR A 1 206 ? -1.936 -15.914 -5.624 1.00 85.00 206 THR A CA 1
ATOM 1602 C C . THR A 1 206 ? -2.883 -14.731 -5.484 1.00 85.00 206 THR A C 1
ATOM 1604 O O . THR A 1 206 ? -2.478 -13.574 -5.598 1.00 85.00 206 THR A O 1
ATOM 1607 N N . ARG A 1 207 ? -4.158 -15.023 -5.209 1.00 90.31 207 ARG A N 1
ATOM 1608 C CA . ARG A 1 207 ? -5.193 -14.019 -4.955 1.00 90.31 207 ARG A CA 1
ATOM 1609 C C . ARG A 1 207 ? -5.699 -14.127 -3.524 1.00 90.31 207 ARG A C 1
ATOM 1611 O O . ARG A 1 207 ? -6.054 -15.215 -3.077 1.00 90.31 207 ARG A O 1
ATOM 1618 N N . TYR A 1 208 ? -5.789 -12.991 -2.851 1.00 93.81 208 TYR A N 1
ATOM 1619 C CA . TYR A 1 208 ? -6.288 -12.834 -1.496 1.00 93.81 208 TYR A CA 1
ATOM 1620 C C . TYR A 1 208 ? -7.590 -12.021 -1.527 1.00 93.81 208 TYR A C 1
ATOM 1622 O O . TYR A 1 208 ? -7.557 -10.792 -1.497 1.00 93.81 208 TYR A O 1
ATOM 1630 N N . PRO A 1 209 ? -8.756 -12.688 -1.612 1.00 94.50 209 PRO A N 1
ATOM 1631 C CA . PRO A 1 209 ? -10.054 -12.016 -1.522 1.00 94.50 209 PRO A CA 1
ATOM 1632 C C . PRO A 1 209 ? -10.365 -11.516 -0.110 1.00 94.50 209 PRO A C 1
ATOM 1634 O O . PRO A 1 209 ? -11.297 -10.741 0.070 1.00 94.50 209 PRO A O 1
ATOM 1637 N N . PHE A 1 210 ? -9.607 -11.961 0.893 1.00 95.19 210 PHE A N 1
ATOM 1638 C CA . PHE A 1 210 ? -9.736 -11.502 2.266 1.00 95.19 210 PHE A CA 1
ATOM 1639 C C . PHE A 1 210 ? -8.373 -11.127 2.828 1.00 95.19 210 PHE A C 1
ATOM 1641 O O . PHE A 1 210 ? -7.416 -11.895 2.703 1.00 95.19 210 PHE A O 1
ATOM 1648 N N . LEU A 1 211 ? -8.322 -9.975 3.488 1.00 95.12 211 LEU A N 1
ATOM 1649 C CA . LEU A 1 211 ? -7.274 -9.645 4.441 1.00 95.12 211 LEU A CA 1
ATOM 1650 C C . LEU A 1 211 ? -7.718 -10.111 5.817 1.00 95.12 211 LEU A C 1
ATOM 1652 O O . LEU A 1 211 ? -8.862 -9.876 6.202 1.00 95.12 211 LEU A O 1
ATOM 1656 N N . VAL A 1 212 ? -6.824 -10.758 6.554 1.00 95.81 212 VAL A N 1
ATOM 1657 C CA . VAL A 1 212 ? -7.095 -11.219 7.917 1.00 95.81 212 VAL A CA 1
ATOM 1658 C C . VAL A 1 212 ? -5.982 -10.721 8.817 1.00 95.81 212 VAL A C 1
ATOM 1660 O O . VAL A 1 212 ? -4.849 -11.195 8.719 1.00 95.81 212 VAL A O 1
ATOM 1663 N N . MET A 1 213 ? -6.318 -9.784 9.693 1.00 94.81 213 MET A N 1
ATOM 1664 C CA . MET A 1 213 ? -5.434 -9.222 10.708 1.00 94.81 213 MET A CA 1
ATOM 1665 C C . MET A 1 213 ? -5.726 -9.865 12.059 1.00 94.81 213 MET A C 1
ATOM 1667 O O . MET A 1 213 ? -6.879 -10.173 12.361 1.00 94.81 213 MET A O 1
ATOM 1671 N N . GLN A 1 214 ? -4.685 -10.067 12.861 1.00 92.31 214 GLN A N 1
ATOM 1672 C CA . GLN A 1 214 ? -4.791 -10.586 14.216 1.00 92.31 214 GLN A CA 1
ATOM 1673 C C . GLN A 1 214 ? -4.260 -9.552 15.203 1.00 92.31 214 GLN A C 1
ATOM 1675 O O . GLN A 1 214 ? -3.092 -9.174 15.144 1.00 92.31 214 GLN A O 1
ATOM 1680 N N . PHE A 1 215 ? -5.108 -9.194 16.156 1.00 91.19 215 PHE A N 1
ATOM 1681 C CA . PHE A 1 215 ? -4.800 -8.274 17.238 1.00 91.19 215 PHE A CA 1
ATOM 1682 C C . PHE A 1 215 ? -4.892 -8.981 18.579 1.00 91.19 215 PHE A C 1
ATOM 1684 O O . PHE A 1 215 ? -5.665 -9.931 18.737 1.00 91.19 215 PHE A O 1
ATOM 1691 N N . LYS A 1 216 ? -4.105 -8.533 19.555 1.00 89.31 216 LYS A N 1
ATOM 1692 C CA . LYS A 1 216 ? -4.285 -8.950 20.944 1.00 89.31 216 LYS A CA 1
ATOM 1693 C C . LYS A 1 216 ? -5.383 -8.100 21.567 1.00 89.31 216 LYS A C 1
ATOM 1695 O O . LYS A 1 216 ? -5.437 -6.897 21.359 1.00 89.31 216 LYS A O 1
ATOM 1700 N N . ARG A 1 217 ? -6.256 -8.736 22.338 1.00 83.31 217 ARG A N 1
ATOM 1701 C CA . ARG A 1 217 ? -7.441 -8.091 22.911 1.00 83.31 217 ARG A CA 1
ATOM 1702 C C . ARG A 1 217 ? -7.115 -7.059 23.995 1.00 83.31 217 ARG A C 1
ATOM 1704 O O . ARG A 1 217 ? -7.895 -6.148 24.213 1.00 83.31 217 ARG A O 1
ATOM 1711 N N . GLU A 1 218 ? -5.973 -7.213 24.658 1.00 82.12 218 GLU A N 1
ATOM 1712 C CA . GLU A 1 218 ? -5.486 -6.318 25.721 1.00 82.12 218 GLU A CA 1
ATOM 1713 C C . GLU A 1 218 ? -4.438 -5.311 25.215 1.00 82.12 218 GLU A C 1
ATOM 1715 O O . GLU A 1 218 ? -3.762 -4.662 26.008 1.00 82.12 218 GLU A O 1
ATOM 1720 N N . GLU A 1 219 ? -4.227 -5.222 23.899 1.00 81.81 219 GLU A N 1
ATOM 1721 C CA . GLU A 1 219 ? -3.276 -4.271 23.326 1.00 81.81 219 GLU A CA 1
ATOM 1722 C C . GLU A 1 219 ? -3.955 -2.916 23.134 1.00 81.81 219 GLU A C 1
ATOM 1724 O O . GLU A 1 219 ? -4.705 -2.703 22.177 1.00 81.81 219 GLU A O 1
ATOM 1729 N N . ASP A 1 220 ? -3.692 -2.021 24.085 1.00 78.12 220 ASP A N 1
ATOM 1730 C CA . ASP A 1 220 ? -4.090 -0.622 24.008 1.00 78.12 220 ASP A CA 1
ATOM 1731 C C . ASP A 1 220 ? -3.211 0.115 23.002 1.00 78.12 220 ASP A C 1
ATOM 1733 O O . ASP A 1 220 ? -1.979 0.025 23.029 1.00 78.12 220 ASP A O 1
ATOM 1737 N N . ILE A 1 221 ? -3.854 0.879 22.124 1.00 81.31 221 ILE A N 1
ATOM 1738 C CA . ILE A 1 221 ? -3.167 1.726 21.158 1.00 81.31 221 ILE A CA 1
ATOM 1739 C C . ILE A 1 221 ? -3.586 3.166 21.388 1.00 81.31 221 ILE A C 1
ATOM 1741 O O . ILE A 1 221 ? -4.771 3.491 21.485 1.00 81.31 221 ILE A O 1
ATOM 1745 N N . VAL A 1 222 ? -2.575 4.029 21.454 1.00 82.69 222 VAL A N 1
ATOM 1746 C CA . VAL A 1 222 ? -2.748 5.475 21.413 1.00 82.69 222 VAL A CA 1
ATOM 1747 C C . VAL A 1 222 ? -2.566 5.906 19.966 1.00 82.69 222 VAL A C 1
ATOM 1749 O O . VAL A 1 222 ? -1.490 5.722 19.396 1.00 82.69 222 VAL A O 1
ATOM 1752 N N . LEU A 1 223 ? -3.621 6.450 19.369 1.00 85.31 223 LEU A N 1
ATOM 1753 C CA . LEU A 1 223 ? -3.615 6.912 17.987 1.00 85.31 223 LEU A CA 1
ATOM 1754 C C . LEU A 1 223 ? -4.120 8.351 17.927 1.00 85.31 223 LEU A C 1
ATOM 1756 O O . LEU A 1 223 ? -5.293 8.612 18.192 1.00 85.31 223 LEU A O 1
ATOM 1760 N N . ASP A 1 224 ? -3.235 9.264 17.542 1.00 84.38 224 ASP A N 1
ATOM 1761 C CA . ASP A 1 224 ? -3.586 10.642 17.216 1.00 84.38 224 ASP A CA 1
ATOM 1762 C C . ASP A 1 224 ? -3.858 10.729 15.706 1.00 84.38 224 ASP A C 1
ATOM 1764 O O . ASP A 1 224 ? -2.991 10.409 14.888 1.00 84.38 224 ASP A O 1
ATOM 1768 N N . LEU A 1 225 ? -5.076 11.125 15.328 1.00 85.12 225 LEU A N 1
ATOM 1769 C CA . LEU A 1 225 ? -5.442 11.306 13.929 1.00 85.12 225 LEU A CA 1
ATOM 1770 C C . LEU A 1 225 ? -4.852 12.611 13.398 1.00 85.12 225 LEU A C 1
ATOM 1772 O O . LEU A 1 225 ? -5.130 13.698 13.904 1.00 85.12 225 LEU A O 1
ATOM 1776 N N . ASN A 1 226 ? -4.095 12.513 12.315 1.00 84.75 226 ASN A N 1
ATOM 1777 C CA . ASN A 1 226 ? -3.559 13.657 11.593 1.00 84.75 226 ASN A CA 1
ATOM 1778 C C . ASN A 1 226 ? -4.618 14.223 10.631 1.00 84.75 226 ASN A C 1
ATOM 1780 O O . ASN A 1 226 ? -4.541 14.055 9.414 1.00 84.75 226 ASN A O 1
ATOM 1784 N N . MET A 1 227 ? -5.656 14.840 11.199 1.00 81.12 227 MET A N 1
ATOM 1785 C CA . MET A 1 227 ? -6.773 15.441 10.469 1.00 81.12 227 MET A CA 1
ATOM 1786 C C . MET A 1 227 ? -7.090 16.829 11.017 1.00 81.12 227 MET A C 1
ATOM 1788 O O . MET A 1 227 ? -6.932 17.089 12.208 1.00 81.12 227 MET A O 1
ATOM 1792 N N . THR A 1 228 ? -7.570 17.723 10.152 1.00 82.56 228 THR A N 1
ATOM 1793 C CA . THR A 1 228 ? -8.064 19.031 10.594 1.00 82.56 228 THR A CA 1
ATOM 1794 C C . THR A 1 228 ? -9.421 18.888 11.293 1.00 82.56 228 THR A C 1
ATOM 1796 O O . THR A 1 228 ? -10.193 17.973 10.995 1.00 82.56 228 THR A O 1
ATOM 1799 N N . GLU A 1 229 ? -9.741 19.804 12.213 1.00 78.06 229 GLU A N 1
ATOM 1800 C CA . GLU A 1 229 ? -11.057 19.839 12.875 1.00 78.06 229 GLU A CA 1
ATOM 1801 C C . GLU A 1 229 ? -12.197 19.999 11.852 1.00 78.06 229 GLU A C 1
ATOM 1803 O O . GLU A 1 229 ? -13.237 19.350 11.971 1.00 78.06 229 GLU A O 1
ATOM 1808 N N . GLU A 1 230 ? -11.963 20.770 10.783 1.00 78.81 230 GLU A N 1
ATOM 1809 C CA . GLU A 1 230 ? -12.916 20.931 9.682 1.00 78.81 230 GLU A CA 1
ATOM 1810 C C . GLU A 1 230 ? -13.195 19.612 8.948 1.00 78.81 230 GLU A C 1
ATOM 1812 O O . GLU A 1 230 ? -14.351 19.332 8.625 1.00 78.81 230 GLU A O 1
ATOM 1817 N N . ASP A 1 231 ? -12.180 18.780 8.685 1.00 79.44 231 ASP A N 1
ATOM 1818 C CA . ASP A 1 231 ? -12.385 17.471 8.052 1.00 79.44 231 ASP A CA 1
ATOM 1819 C C . ASP A 1 231 ? -13.168 16.523 8.973 1.00 79.44 231 ASP A C 1
ATOM 1821 O O . ASP A 1 231 ? -14.086 15.831 8.516 1.00 79.44 231 ASP A O 1
ATOM 1825 N N . LEU A 1 232 ? -12.847 16.508 10.272 1.00 79.38 232 LEU A N 1
ATOM 1826 C CA . LEU A 1 232 ? -13.530 15.677 11.270 1.00 79.38 232 LEU A CA 1
ATOM 18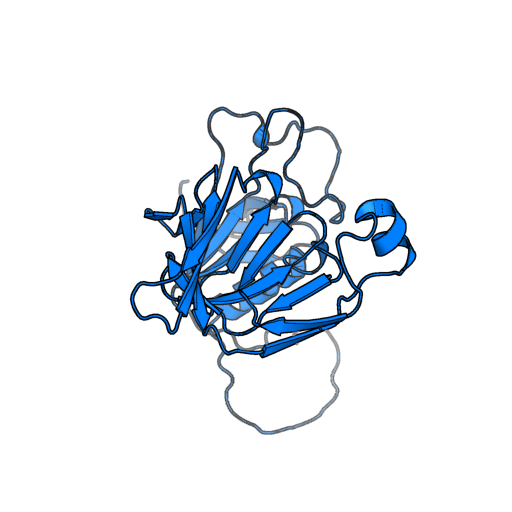27 C C . LEU A 1 232 ? -15.023 16.016 11.378 1.00 79.38 232 LEU A C 1
ATOM 1829 O O . LEU A 1 232 ? -15.868 15.110 11.376 1.00 79.38 232 LEU A O 1
ATOM 1833 N N . GLU A 1 233 ? -15.363 17.304 11.424 1.00 78.06 233 GLU A N 1
ATOM 1834 C CA . GLU A 1 233 ? -16.752 17.758 11.510 1.00 78.06 233 GLU A CA 1
ATOM 1835 C C . GLU A 1 233 ? -17.506 17.570 10.187 1.00 78.06 233 GLU A C 1
ATOM 1837 O O . GLU A 1 233 ? -18.593 16.978 10.171 1.00 78.06 233 GLU A O 1
ATOM 1842 N N . ASN A 1 234 ? -16.931 18.014 9.064 1.00 81.62 234 ASN A N 1
ATOM 1843 C CA . ASN A 1 234 ? -17.647 18.074 7.789 1.00 81.62 234 ASN A CA 1
ATOM 1844 C C . ASN A 1 234 ? -17.755 16.712 7.088 1.00 81.62 234 ASN A C 1
ATOM 1846 O O . ASN A 1 234 ? -18.824 16.373 6.566 1.00 81.62 234 ASN A O 1
ATOM 1850 N N . LYS A 1 235 ? -16.675 15.915 7.064 1.00 78.75 235 LYS A N 1
ATOM 1851 C CA . LYS A 1 235 ? -16.642 14.629 6.339 1.00 78.75 235 LYS A CA 1
ATOM 1852 C C . LYS A 1 235 ? -17.072 13.461 7.220 1.00 78.75 235 LYS A C 1
ATOM 1854 O O . LYS A 1 235 ? -17.854 12.616 6.780 1.00 78.75 235 LYS A O 1
ATOM 1859 N N . TYR A 1 236 ? -16.613 13.427 8.470 1.00 81.62 236 TYR A N 1
ATOM 1860 C CA . TYR A 1 236 ? -16.791 12.260 9.341 1.00 81.62 236 TYR A CA 1
ATOM 1861 C C . TYR A 1 236 ? -17.930 12.404 10.351 1.00 81.62 236 TYR A C 1
ATOM 1863 O O . TYR A 1 236 ? -18.294 11.408 10.977 1.00 81.62 236 TYR A O 1
ATOM 1871 N N . LYS A 1 237 ? -18.569 13.582 10.449 1.00 76.62 237 LYS A N 1
ATOM 1872 C CA . LYS A 1 237 ? -19.817 13.829 11.202 1.00 76.62 237 LYS A CA 1
ATOM 1873 C C . LYS A 1 237 ? -19.797 13.247 12.624 1.00 76.62 237 LYS A C 1
ATOM 1875 O O . LYS A 1 237 ? -20.769 12.625 13.056 1.00 76.62 237 LYS A O 1
ATOM 1880 N N . GLY A 1 238 ? -18.665 13.379 13.318 1.00 75.44 238 GLY A N 1
ATOM 1881 C CA . GLY A 1 238 ? -18.478 12.878 14.685 1.00 75.44 238 GLY A CA 1
ATOM 1882 C C . GLY A 1 238 ? -18.323 11.357 14.823 1.00 75.44 238 GLY A C 1
ATOM 1883 O O . GLY A 1 238 ? -18.338 10.847 15.939 1.00 75.44 238 GLY A O 1
ATOM 1884 N N . LYS A 1 239 ? -18.168 10.610 13.721 1.00 83.62 239 LYS A N 1
ATOM 1885 C CA . LYS A 1 239 ? -17.823 9.175 13.766 1.00 83.62 239 LYS A CA 1
ATOM 1886 C C . LYS A 1 239 ? -16.382 8.933 14.206 1.00 83.62 239 LYS A C 1
ATOM 1888 O O . LYS A 1 239 ? -16.083 7.843 14.687 1.00 83.62 239 LYS A O 1
ATOM 1893 N N . LEU A 1 240 ? -15.512 9.921 13.995 1.00 86.31 240 LEU A N 1
ATOM 1894 C CA . LEU A 1 240 ? -14.107 9.862 14.364 1.00 86.31 240 LEU A CA 1
ATOM 1895 C C . LEU A 1 240 ? -13.795 10.838 15.499 1.00 86.31 240 LEU A C 1
ATOM 1897 O O . LEU A 1 240 ? -14.367 11.926 15.556 1.00 86.31 240 LEU A O 1
ATOM 1901 N N . GLN A 1 241 ? -12.891 10.433 16.388 1.00 84.19 241 GLN A N 1
ATOM 1902 C CA . GLN A 1 241 ? -12.321 11.276 17.437 1.00 84.19 241 GLN A CA 1
ATOM 1903 C C . GLN A 1 241 ? -10.900 11.700 17.038 1.00 84.19 241 GLN A C 1
ATOM 1905 O O 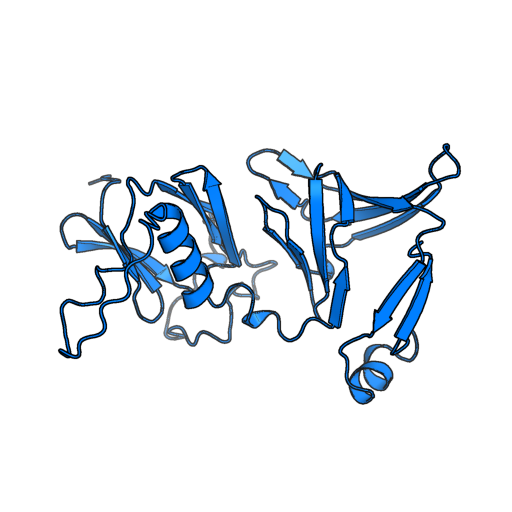. GLN A 1 241 ? -10.207 10.917 16.394 1.00 84.19 241 GLN A O 1
ATOM 1910 N N . PRO A 1 242 ? -10.429 12.895 17.437 1.00 84.69 242 PRO A N 1
ATOM 1911 C CA . PRO A 1 242 ? -9.063 13.336 17.139 1.00 84.69 242 PRO A CA 1
ATOM 1912 C C . PRO A 1 242 ? -7.991 12.415 17.730 1.00 84.69 242 PRO A C 1
ATOM 1914 O O . PRO A 1 242 ? -6.914 12.266 17.165 1.00 84.69 242 PRO A O 1
ATOM 1917 N N . ARG A 1 243 ? -8.294 11.797 18.874 1.00 86.38 243 ARG A N 1
ATOM 1918 C CA . ARG A 1 243 ? -7.393 10.914 19.604 1.00 86.38 243 ARG A CA 1
ATOM 1919 C C . ARG A 1 243 ? -8.152 9.699 20.103 1.00 86.38 243 ARG A C 1
ATOM 1921 O O . ARG A 1 243 ? -9.232 9.840 20.673 1.00 86.38 243 ARG A O 1
ATOM 1928 N N . TYR A 1 244 ? -7.545 8.535 19.930 1.00 86.19 244 TYR A N 1
ATOM 1929 C CA . TYR A 1 244 ? -8.009 7.266 20.465 1.00 86.19 244 TYR A CA 1
ATOM 1930 C C . TYR A 1 244 ? -7.009 6.736 21.482 1.00 86.19 244 TYR A C 1
ATOM 1932 O O . TYR A 1 244 ? -5.803 6.780 21.258 1.00 86.19 244 TYR A O 1
ATOM 1940 N N . GLU A 1 245 ? -7.530 6.225 22.591 1.00 85.50 245 GLU A N 1
ATOM 1941 C CA . GLU A 1 245 ? -6.784 5.474 23.598 1.00 85.50 245 GLU A CA 1
ATOM 1942 C C . GLU A 1 245 ? -7.698 4.339 24.057 1.00 85.50 245 GLU A C 1
ATOM 1944 O O . GLU A 1 245 ? -8.574 4.516 24.905 1.00 85.50 245 GLU A O 1
ATOM 1949 N N . ALA A 1 246 ? -7.596 3.213 23.356 1.00 80.81 246 ALA A N 1
ATOM 1950 C CA . ALA A 1 246 ? -8.476 2.066 23.530 1.00 80.81 246 ALA A CA 1
ATOM 1951 C C . ALA A 1 246 ? -7.794 0.784 23.028 1.00 80.81 246 ALA A C 1
ATOM 1953 O O . ALA A 1 246 ? -6.852 0.868 22.227 1.00 80.81 246 ALA A O 1
ATOM 1954 N N . PRO A 1 247 ? -8.312 -0.397 23.414 1.00 74.25 247 PRO A N 1
ATOM 1955 C CA . PRO A 1 247 ? -7.966 -1.640 22.748 1.00 74.25 247 PRO A CA 1
ATOM 1956 C C . PRO A 1 247 ? -8.246 -1.526 21.250 1.00 74.25 247 PRO A C 1
ATOM 1958 O O . PRO A 1 247 ? -9.275 -0.982 20.842 1.00 74.25 247 PRO A O 1
ATOM 1961 N N . ILE A 1 248 ? -7.348 -2.055 20.420 1.00 70.75 248 ILE A N 1
ATOM 1962 C CA . ILE A 1 248 ? -7.480 -1.963 18.955 1.00 70.75 248 ILE A CA 1
ATOM 1963 C C . ILE A 1 248 ? -8.732 -2.668 18.393 1.00 70.75 248 ILE A C 1
ATOM 1965 O O . ILE A 1 248 ? -9.140 -2.400 17.260 1.00 70.75 248 ILE A O 1
ATOM 1969 N N . ALA A 1 249 ? -9.340 -3.575 19.161 1.00 56.84 249 ALA A N 1
ATOM 1970 C CA . ALA A 1 249 ? -10.472 -4.396 18.747 1.00 56.84 249 ALA A CA 1
ATOM 1971 C C . ALA A 1 249 ? -11.415 -4.718 19.910 1.00 56.84 249 ALA A C 1
ATOM 1973 O O . ALA A 1 249 ? -10.915 -5.150 20.977 1.00 56.84 249 ALA A O 1
#

Nearest PDB structures (foldseek):
  7xt7-assembly1_k  TM=8.731E-01  e=1.069E-23  Komagataella phaffii
  7xti-assembly1_k  TM=5.363E-01  e=1.841E-23  Komagataella phaffii
  9eh2-assembly1_y  TM=5.583E-01  e=1.118E-20  Homo sapiens
  2gcl-assembly1_A  TM=9.563E-01  e=2.059E-13  Saccharomyces cerevisiae
  4ifs-assembly1_A  TM=9.822E-01  e=5.185E-13  Homo sapiens